Protein 3FHF (pdb70)

Solvent-accessible surface area: 11353 Å² total

Organism: Methanocaldococcus jannaschii (strain ATCC 43067 / DSM 2661 / JAL-1 / JCM 10045 / NBRC 100440) (NCBI:txid243232)

Foldseek 3Di:
DDLCPVVCLVVLLVCCVDCVVVVLVVQQVQLQCLVVPALLVLLLLLLLLLQPVPDDNVLSVVLCVVQPSVLQVPDLVVQLVSCVVSDRPPSNVSSVLSVQCNVCSSVVVQLVVDPDLVVSLVVCQVPGPSAHSLSSLSSNLSNNDFAGANDDQVVLVVCCVSPVDVDRPPDADPVNRVVVSVVCCVSCVSNVHTNSSSNQSVVCVVPVDGGD

CATH classification: 1.10.1670.10 (+1 more: 1.10.340.30)

Secondary structure (DSSP, 8-state):
--TTS---HHHHHHHHTSTHHHHHHHHHHHHHGGGGS-HHHHHHHHHHHHHHTTS-HHHHHHHHHHHTTHHHHS-HHHHHHHHHHTT-TTHHHHHHHHHHHGGG--HHHHHHHSSSHHHHHHHHHHHSTT--HHHHHHHHHHTT--S-----HHHHHHHHHTTSSSS--SS--HHHHHHHHHHHHHHHHHTT--HHHHHHHHHHHHHS----

Structure (mmCIF, N/CA/C/O backbone):
data_3FHF
#
_entry.id   3FHF
#
_cell.length_a   89.440
_cell.length_b   37.840
_cell.length_c   75.010
_cell.angle_alpha   90.000
_cell.angle_beta   116.080
_cell.angle_gamma   90.000
#
_symmetry.space_group_name_H-M   'C 1 2 1'
#
loop_
_entity.id
_entity.type
_entity.pdbx_description
1 polymer 'N-glycosylase/DNA lyase'
2 water water
#
loop_
_atom_site.group_PDB
_atom_site.id
_atom_site.type_symbol
_atom_site.label_atom_id
_atom_site.label_alt_id
_atom_site.label_comp_id
_atom_site.label_asym_id
_atom_site.label_entity_id
_atom_site.label_seq_id
_atom_site.pdbx_PDB_ins_code
_atom_site.Cartn_x
_atom_site.Cartn_y
_atom_site.Cartn_z
_atom_site.occupancy
_atom_site.B_iso_or_equiv
_atom_site.auth_seq_id
_atom_site.auth_comp_id
_atom_site.auth_asym_id
_atom_site.auth_atom_id
_atom_site.pdbx_PDB_model_num
ATOM 1 N N . GLY A 1 1 ? 29.314 7.386 24.006 1.00 28.17 -6 GLY A N 1
ATOM 2 C CA . GLY A 1 1 ? 29.225 8.853 23.730 1.00 26.62 -6 GLY A CA 1
ATOM 3 C C . GLY A 1 1 ? 29.680 9.685 24.915 1.00 24.71 -6 GLY A C 1
ATOM 4 O O . GLY A 1 1 ? 30.462 9.224 25.746 1.00 25.71 -6 GLY A O 1
ATOM 5 N N . ASN A 1 2 ? 29.192 10.917 24.988 1.00 23.38 -5 ASN A N 1
ATOM 6 C CA . ASN A 1 2 ? 29.541 11.830 26.074 1.00 21.19 -5 ASN A CA 1
ATOM 7 C C . ASN A 1 2 ? 28.498 11.717 27.178 1.00 21.07 -5 ASN A C 1
ATOM 8 O O . ASN A 1 2 ? 27.370 12.179 27.020 1.00 19.39 -5 ASN A O 1
ATOM 13 N N . HIS A 1 3 ? 28.885 11.099 28.293 1.00 22.39 -4 HIS A N 1
ATOM 14 C CA . HIS A 1 3 ? 27.990 10.898 29.429 1.00 23.98 -4 HIS A CA 1
ATOM 15 C C . HIS A 1 3 ? 27.528 12.191 30.086 1.00 23.63 -4 HIS A C 1
ATOM 16 O O . HIS A 1 3 ? 26.567 12.188 30.857 1.00 23.18 -4 HIS A O 1
ATOM 23 N N . HIS A 1 4 ? 28.214 13.288 29.791 1.00 21.50 -3 HIS A N 1
ATOM 24 C CA . HIS A 1 4 ? 27.869 14.575 30.389 1.00 21.54 -3 HIS A CA 1
ATOM 25 C C . HIS A 1 4 ? 27.187 15.502 29.395 1.00 22.51 -3 HIS A C 1
ATOM 26 O O . HIS A 1 4 ? 27.038 16.700 29.644 1.00 22.61 -3 HIS A O 1
ATOM 33 N N . HIS A 1 5 ? 26.764 14.938 28.269 1.00 22.52 -2 HIS A N 1
ATOM 34 C CA . HIS A 1 5 ? 26.100 15.723 27.238 1.00 24.91 -2 HIS A CA 1
ATOM 35 C C . HIS A 1 5 ? 24.745 16.264 27.702 1.00 25.19 -2 HIS A C 1
ATOM 36 O O . HIS A 1 5 ? 24.391 17.404 27.404 1.00 26.00 -2 HIS A O 1
ATOM 43 N N . HIS A 1 6 ? 23.998 15.450 28.437 1.00 24.00 -1 HIS A N 1
ATOM 44 C CA . HIS A 1 6 ? 22.682 15.863 28.918 1.00 26.17 -1 HIS A CA 1
ATOM 45 C C . HIS A 1 6 ? 22.777 16.949 29.984 1.00 24.68 -1 HIS A C 1
ATOM 46 O O . HIS A 1 6 ? 21.926 17.834 30.048 1.00 25.24 -1 HIS A O 1
ATOM 53 N N . HIS A 1 7 ? 23.808 16.878 30.821 1.00 22.93 0 HIS A N 1
ATOM 54 C CA . HIS A 1 7 ? 24.007 17.876 31.862 1.00 20.12 0 HIS A CA 1
ATOM 55 C C . HIS A 1 7 ? 24.417 19.172 31.196 1.00 20.85 0 HIS A C 1
ATOM 56 O O . HIS A 1 7 ? 23.949 20.253 31.550 1.00 17.71 0 HIS A O 1
ATOM 79 N N . LEU A 1 10 ? 21.400 20.794 29.646 1.00 14.84 3 LEU A N 1
ATOM 80 C CA . LEU A 1 10 ? 20.476 21.351 30.626 1.00 17.79 3 LEU A CA 1
ATOM 81 C C . LEU A 1 10 ? 20.981 22.743 30.978 1.00 17.80 3 LEU A C 1
ATOM 82 O O . LEU A 1 10 ? 20.211 23.694 31.055 1.00 16.63 3 LEU A O 1
ATOM 87 N N . ILE A 1 11 ? 22.290 22.854 31.195 1.00 17.05 4 ILE A N 1
ATOM 88 C CA . ILE A 1 11 ? 22.881 24.141 31.531 1.00 16.45 4 ILE A CA 1
ATOM 89 C C . ILE A 1 11 ? 22.609 25.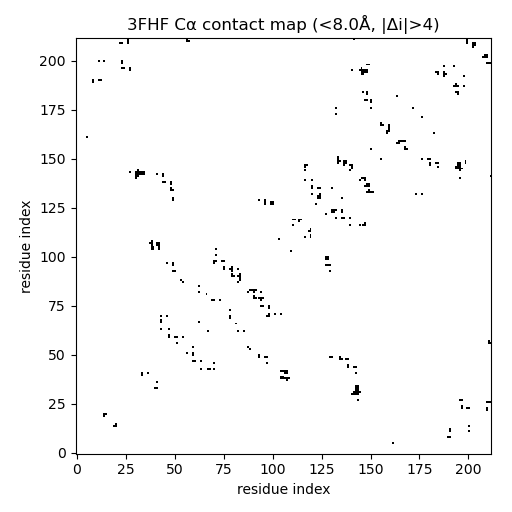117 30.395 1.00 15.64 4 ILE A C 1
ATOM 90 O O . ILE A 1 11 ? 22.228 26.260 30.629 1.00 13.82 4 ILE A O 1
ATOM 95 N N . LYS A 1 12 ? 22.794 24.646 29.166 1.00 15.23 5 LYS A N 1
ATOM 96 C CA . LYS A 1 12 ? 22.588 25.461 27.969 1.00 17.56 5 LYS A CA 1
ATOM 97 C C . LYS A 1 12 ? 21.144 25.926 27.821 1.00 16.92 5 LYS A C 1
ATOM 98 O O . LYS A 1 12 ? 20.893 27.064 27.438 1.00 15.89 5 LYS A O 1
ATOM 104 N N . LYS A 1 13 ? 20.203 25.032 28.107 1.00 16.88 6 LYS A N 1
ATOM 105 C CA . LYS A 1 13 ? 18.781 25.353 28.029 1.00 18.01 6 LYS A CA 1
ATOM 106 C C . LYS A 1 13 ? 18.404 26.426 29.053 1.00 15.94 6 LYS A C 1
ATOM 107 O O . LYS A 1 13 ? 17.685 27.376 28.743 1.00 14.62 6 LYS A O 1
ATOM 113 N N . ILE A 1 14 ? 18.880 26.267 30.281 1.00 15.88 7 ILE A N 1
ATOM 114 C CA . ILE A 1 14 ? 18.581 27.242 31.321 1.00 14.25 7 ILE A CA 1
ATOM 115 C C . ILE A 1 14 ? 19.136 28.621 30.958 1.00 15.29 7 ILE A C 1
ATOM 116 O O . ILE A 1 14 ? 18.482 29.636 31.188 1.00 12.77 7 ILE A O 1
ATOM 121 N N . GLU A 1 15 ? 20.339 28.661 30.390 1.00 15.90 8 GLU A N 1
ATOM 122 C CA . GLU A 1 15 ? 20.932 29.935 29.987 1.00 18.04 8 GLU A CA 1
ATOM 123 C C . GLU A 1 15 ? 20.072 30.535 28.880 1.00 18.14 8 GLU A C 1
ATOM 124 O O . GLU A 1 15 ? 19.963 31.755 28.747 1.00 18.40 8 GLU A O 1
ATOM 130 N N . GLU A 1 16 ? 19.463 29.667 28.081 1.00 17.12 9 GLU A N 1
ATOM 131 C CA . GLU A 1 16 ? 18.594 30.115 27.000 1.00 18.39 9 GLU A CA 1
ATOM 132 C C . GLU A 1 16 ? 17.337 30.758 27.600 1.00 18.02 9 GLU A C 1
ATOM 133 O O . GLU A 1 16 ? 16.878 31.808 27.143 1.00 18.42 9 GLU A O 1
ATOM 139 N N . LEU A 1 17 ? 16.790 30.131 28.637 1.00 14.04 10 LEU A N 1
ATOM 140 C CA . LEU A 1 17 ? 15.596 30.661 29.283 1.00 15.29 10 LEU A CA 1
ATOM 141 C C . LEU A 1 17 ? 15.895 32.001 29.955 1.00 15.93 10 LEU A C 1
ATOM 142 O O . LEU A 1 17 ? 15.064 32.919 29.938 1.00 14.33 10 LEU A O 1
ATOM 147 N N . LYS A 1 18 ? 17.083 32.112 30.545 1.00 15.57 11 LYS A N 1
ATOM 148 C CA . LYS A 1 18 ? 17.487 33.350 31.203 1.00 18.12 11 LYS A CA 1
ATOM 149 C C . LYS A 1 18 ? 17.581 34.492 30.194 1.00 19.86 11 LYS A C 1
ATOM 150 O O . LYS A 1 18 ? 17.456 35.667 30.560 1.00 20.43 11 LYS A O 1
ATOM 156 N N . ASN A 1 19 ? 17.796 34.144 28.927 1.00 20.73 12 ASN A N 1
ATOM 157 C CA . ASN A 1 19 ? 17.883 35.140 27.855 1.00 24.04 12 ASN A CA 1
ATOM 158 C C . ASN A 1 19 ? 16.561 35.276 27.106 1.00 24.13 12 ASN A C 1
ATOM 159 O O . ASN A 1 19 ? 16.535 35.679 25.944 1.00 24.44 12 ASN A O 1
ATOM 164 N N . SER A 1 20 ? 15.463 34.936 27.774 1.00 23.34 13 SER A N 1
ATOM 165 C CA . SER A 1 20 ? 14.137 35.027 27.166 1.00 21.28 13 SER A CA 1
ATOM 166 C C . SER A 1 20 ? 13.202 35.802 28.091 1.00 20.79 13 SER A C 1
ATOM 1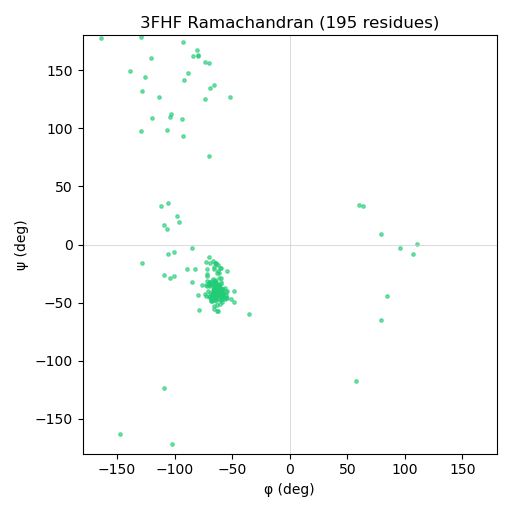67 O O . SER A 1 20 ? 13.602 36.219 29.176 1.00 19.41 13 SER A O 1
ATOM 170 N N . GLU A 1 21 ? 11.957 35.990 27.664 1.00 21.95 14 GLU A N 1
ATOM 171 C CA . GLU A 1 21 ? 10.980 36.711 28.479 1.00 22.57 14 GLU A CA 1
ATOM 172 C C . GLU A 1 21 ? 10.600 35.887 29.705 1.00 19.91 14 GLU A C 1
ATOM 173 O O . GLU A 1 21 ? 10.034 36.404 30.669 1.00 18.33 14 GLU A O 1
ATOM 179 N N . ILE A 1 22 ? 10.926 34.602 29.667 1.00 16.58 15 ILE A N 1
ATOM 180 C CA . ILE A 1 22 ? 10.627 33.720 30.785 1.00 18.29 15 ILE A CA 1
ATOM 181 C C . ILE A 1 22 ? 11.335 34.227 32.036 1.00 16.80 15 ILE A C 1
ATOM 182 O O . ILE A 1 22 ? 10.826 34.085 33.149 1.00 16.17 15 ILE A O 1
ATOM 187 N N . LYS A 1 23 ? 12.508 34.829 31.853 1.00 14.94 16 LYS A N 1
ATOM 188 C CA . LYS A 1 23 ? 13.257 35.349 32.988 1.00 15.84 16 LYS A CA 1
ATOM 189 C C . LYS A 1 23 ? 12.463 36.397 33.763 1.00 15.06 16 LYS A C 1
ATOM 190 O O . LYS A 1 23 ? 12.440 36.392 34.998 1.00 15.56 16 LYS A O 1
ATOM 196 N N . ASP A 1 24 ? 11.813 37.302 33.040 1.00 14.65 17 ASP A N 1
ATOM 197 C CA . ASP A 1 24 ? 11.033 38.352 33.685 1.00 14.69 17 ASP A CA 1
ATOM 198 C C . ASP A 1 24 ? 9.823 37.798 34.425 1.00 12.08 17 ASP A C 1
ATOM 199 O O . ASP A 1 24 ? 9.426 38.317 35.467 1.00 11.21 17 ASP A O 1
ATOM 204 N N . ILE A 1 25 ? 9.233 36.747 33.875 1.00 11.71 18 ILE A N 1
ATOM 205 C CA . ILE A 1 25 ? 8.066 36.129 34.485 1.00 13.23 18 ILE A CA 1
ATOM 206 C C . ILE A 1 25 ? 8.460 35.432 35.783 1.00 11.56 18 ILE A C 1
ATOM 207 O O . ILE A 1 25 ? 7.772 35.552 36.792 1.00 12.40 18 ILE A O 1
ATOM 212 N N . ILE A 1 26 ? 9.568 34.703 35.756 1.00 10.97 19 ILE A N 1
ATOM 213 C CA . ILE A 1 26 ? 10.036 34.012 36.945 1.00 11.21 19 ILE A CA 1
ATOM 214 C C . ILE A 1 26 ? 10.526 35.020 37.991 1.00 11.98 19 ILE A C 1
ATOM 215 O O . ILE A 1 26 ? 10.242 34.876 39.184 1.00 11.47 19 ILE A O 1
ATOM 220 N N . ASP A 1 27 ? 11.249 36.046 37.545 1.00 12.25 20 ASP A N 1
ATOM 221 C CA . ASP A 1 27 ? 11.746 37.065 38.466 1.00 12.76 20 ASP A CA 1
ATOM 222 C C . ASP A 1 27 ? 10.600 37.745 39.202 1.00 12.09 20 ASP A C 1
ATOM 223 O O . ASP A 1 27 ? 10.727 38.057 40.383 1.00 12.53 20 ASP A O 1
ATOM 228 N N . LYS A 1 28 ? 9.487 37.983 38.510 1.00 10.74 21 LYS A N 1
ATOM 229 C CA . LYS A 1 28 ? 8.326 38.619 39.127 1.00 12.69 21 LYS A CA 1
ATOM 230 C C . LYS A 1 28 ? 7.760 37.734 40.239 1.00 12.21 21 LYS A C 1
ATOM 231 O O . LYS A 1 28 ? 7.373 38.221 41.298 1.00 11.19 21 LYS A O 1
ATOM 237 N N . ARG A 1 29 ? 7.686 36.434 39.982 1.00 11.14 22 ARG A N 1
ATOM 238 C CA . ARG A 1 29 ? 7.179 35.499 40.980 1.00 13.23 22 ARG A CA 1
ATOM 239 C C . ARG A 1 29 ? 8.109 35.521 42.196 1.00 12.57 22 ARG A C 1
ATOM 240 O O . ARG A 1 29 ? 7.657 35.500 43.346 1.00 14.49 22 ARG A O 1
ATOM 248 N N . ILE A 1 30 ? 9.412 35.557 41.937 1.00 12.42 23 ILE A N 1
ATOM 249 C CA . ILE A 1 30 ? 10.402 35.594 43.012 1.00 14.42 23 ILE A CA 1
ATOM 250 C C . ILE A 1 30 ? 10.190 36.867 43.843 1.00 16.19 23 ILE A C 1
ATOM 251 O O . ILE A 1 30 ? 10.223 36.837 45.075 1.00 13.22 23 ILE A O 1
ATOM 256 N N . GLN A 1 31 ? 9.967 37.986 43.163 1.00 15.43 24 GLN A N 1
ATOM 257 C CA . GLN A 1 31 ? 9.739 39.237 43.867 1.00 16.72 24 GLN A CA 1
ATOM 258 C C . GLN A 1 31 ? 8.493 39.149 44.736 1.00 14.76 24 GLN A C 1
ATOM 259 O O . GLN A 1 31 ? 8.455 39.705 45.829 1.00 16.24 24 GLN A O 1
ATOM 265 N N . GLU A 1 32 ? 7.475 38.447 44.258 1.00 15.34 25 GLU A N 1
ATOM 266 C CA . GLU A 1 32 ? 6.257 38.291 45.043 1.00 16.92 25 GLU A CA 1
ATOM 267 C C . GLU A 1 32 ? 6.568 37.531 46.342 1.00 16.19 25 GLU A C 1
ATOM 268 O O . GLU A 1 32 ? 6.006 37.842 47.392 1.00 14.08 25 GLU A O 1
ATOM 274 N N . PHE A 1 33 ? 7.464 36.545 46.281 1.00 14.73 26 PHE A N 1
ATOM 275 C CA . PHE A 1 33 ? 7.836 35.800 47.492 1.00 14.63 26 PHE A CA 1
ATOM 276 C C . PHE A 1 33 ? 8.558 36.751 48.446 1.00 14.34 26 PHE A C 1
ATOM 277 O O . PHE A 1 33 ? 8.310 36.751 49.648 1.00 16.04 26 PHE A O 1
ATOM 285 N N . LYS A 1 34 ? 9.458 37.560 47.895 1.00 17.63 27 LYS A N 1
ATOM 286 C CA . LYS A 1 34 ? 10.225 38.518 48.683 1.00 19.01 27 LYS A CA 1
ATOM 287 C C . LYS A 1 34 ? 9.340 39.547 49.373 1.00 18.87 27 LYS A C 1
ATOM 288 O O . LYS A 1 34 ? 9.703 40.073 50.429 1.00 21.04 27 LYS A O 1
ATOM 294 N N . SER A 1 35 ? 8.194 39.848 48.776 1.00 18.14 28 SER A N 1
ATOM 295 C CA . SER A 1 35 ? 7.296 40.833 49.363 1.00 18.72 28 SER A CA 1
ATOM 296 C C . SER A 1 35 ? 6.749 40.390 50.727 1.00 18.94 28 SER A C 1
ATOM 297 O O . SER A 1 35 ? 6.240 41.208 51.492 1.00 18.16 28 SER A O 1
ATOM 300 N N . PHE A 1 36 ? 6.860 39.102 51.043 1.00 17.58 29 PHE A N 1
ATOM 301 C CA . PHE A 1 36 ? 6.376 38.621 52.333 1.00 17.85 29 PHE A CA 1
ATOM 302 C C . PHE A 1 36 ? 7.115 39.264 53.501 1.00 18.03 29 PHE A C 1
ATOM 303 O O . PHE A 1 36 ? 6.637 39.240 54.634 1.00 18.75 29 PHE A O 1
ATOM 311 N N . LYS A 1 37 ? 8.274 39.851 53.232 1.00 19.24 30 LYS A N 1
ATOM 312 C CA . LYS A 1 37 ? 9.017 40.499 54.300 1.00 21.76 30 LYS A CA 1
ATOM 313 C C . LYS A 1 37 ? 8.150 41.629 54.867 1.00 23.35 30 LYS A C 1
ATOM 314 O O . LYS A 1 37 ? 8.293 42.013 56.024 1.00 23.07 30 LYS A O 1
ATOM 320 N N . ASN A 1 38 ? 7.233 42.138 54.052 1.00 23.89 31 ASN A N 1
ATOM 321 C CA . ASN A 1 38 ? 6.350 43.219 54.478 1.00 25.89 31 ASN A CA 1
ATOM 322 C C . ASN A 1 38 ? 4.950 42.765 54.884 1.00 26.06 31 ASN A C 1
ATOM 323 O O . ASN A 1 38 ? 4.152 43.566 55.372 1.00 27.45 31 ASN A O 1
ATOM 328 N N . LYS A 1 39 ? 4.645 41.489 54.687 1.00 24.78 32 LYS A N 1
ATOM 329 C CA . LYS A 1 39 ? 3.329 40.969 55.038 1.00 23.37 32 LYS A CA 1
ATOM 330 C C . LYS A 1 39 ? 3.241 40.577 56.515 1.00 23.02 32 LYS A C 1
ATOM 331 O O . LYS A 1 39 ? 4.254 40.390 57.174 1.00 24.03 32 LYS A O 1
ATOM 337 N N . SER A 1 40 ? 2.018 40.449 57.017 1.00 23.76 33 SER A N 1
ATOM 338 C CA . SER A 1 40 ? 1.781 40.125 58.423 1.00 24.73 33 SER A CA 1
ATOM 339 C C . SER A 1 40 ? 1.914 38.651 58.791 1.00 24.12 33 SER A C 1
ATOM 340 O O . SER A 1 40 ? 1.965 37.775 57.923 1.00 21.89 33 SER A O 1
ATOM 343 N N . ASN A 1 41 ? 1.952 38.394 60.098 1.00 23.36 34 ASN A N 1
ATOM 344 C CA . ASN A 1 41 ? 2.046 37.036 60.624 1.00 22.23 34 ASN A CA 1
ATOM 345 C C . ASN A 1 41 ? 0.923 36.194 60.051 1.00 21.51 34 ASN A C 1
ATOM 346 O O . ASN A 1 41 ? 1.112 35.026 59.730 1.00 20.48 34 ASN A O 1
ATOM 351 N N . GLU A 1 42 ? -0.257 36.793 59.946 1.00 21.09 35 GLU A N 1
ATOM 352 C CA . GLU A 1 42 ? -1.423 36.091 59.428 1.00 20.90 35 GLU A CA 1
ATOM 353 C C . GLU A 1 42 ? -1.189 35.625 57.994 1.00 20.92 35 GLU A C 1
ATOM 354 O O . GLU A 1 42 ? -1.530 34.499 57.638 1.00 19.71 35 GLU A O 1
ATOM 360 N N . GLU A 1 43 ? -0.603 36.499 57.180 1.00 20.44 36 GLU A N 1
ATOM 361 C CA . GLU A 1 43 ? -0.314 36.185 55.784 1.00 22.31 36 GLU A CA 1
ATOM 362 C C . GLU A 1 43 ? 0.678 35.033 55.685 1.00 18.80 36 GLU A C 1
ATOM 363 O O . GLU A 1 43 ? 0.545 34.159 54.832 1.00 18.49 36 GLU A O 1
ATOM 369 N N . TRP A 1 44 ? 1.681 35.045 56.553 1.00 16.61 37 TRP A N 1
ATOM 370 C CA . TRP A 1 44 ? 2.680 33.986 56.566 1.00 15.02 37 TRP A CA 1
ATOM 371 C C . TRP A 1 44 ? 2.050 32.654 56.981 1.00 16.46 37 TRP A C 1
ATOM 372 O O . TRP A 1 44 ? 2.370 31.607 56.411 1.00 15.27 37 TRP A O 1
ATOM 383 N N . PHE A 1 45 ? 1.153 32.686 57.967 1.00 16.17 38 PHE A N 1
ATOM 384 C CA . PHE A 1 45 ? 0.509 31.452 58.418 1.00 15.61 38 PHE A CA 1
ATOM 385 C C . PHE A 1 45 ? -0.319 30.816 57.301 1.00 16.44 38 PHE A C 1
ATOM 386 O O . PHE A 1 45 ? -0.423 29.585 57.215 1.00 13.31 38 PHE A O 1
ATOM 394 N N . LYS A 1 46 ? -0.931 31.653 56.461 1.00 16.19 39 LYS A N 1
ATOM 395 C CA . LYS A 1 46 ? -1.723 31.147 55.345 1.00 16.82 39 LYS A CA 1
ATOM 396 C C . LYS A 1 46 ? -0.824 30.424 54.348 1.00 17.41 39 LYS A C 1
ATOM 397 O O . LYS A 1 46 ? -1.239 29.442 53.735 1.00 18.96 39 LYS A O 1
ATOM 403 N N . GLU A 1 47 ? 0.396 30.922 54.162 1.00 16.22 40 GLU A N 1
ATOM 404 C CA . GLU A 1 47 ? 1.325 30.279 53.234 1.00 18.39 40 GLU A CA 1
ATOM 405 C C . GLU A 1 47 ? 1.814 28.963 53.813 1.00 17.21 40 GLU A C 1
ATOM 406 O O . GLU A 1 47 ? 2.096 28.017 53.076 1.00 17.50 40 GLU A O 1
ATOM 412 N N . LEU A 1 48 ? 1.917 28.905 55.135 1.00 16.34 41 LEU A N 1
ATOM 413 C CA . LEU A 1 48 ? 2.356 27.682 55.791 1.00 16.93 41 LEU A CA 1
ATOM 414 C C . LEU A 1 48 ? 1.292 26.613 55.549 1.00 18.3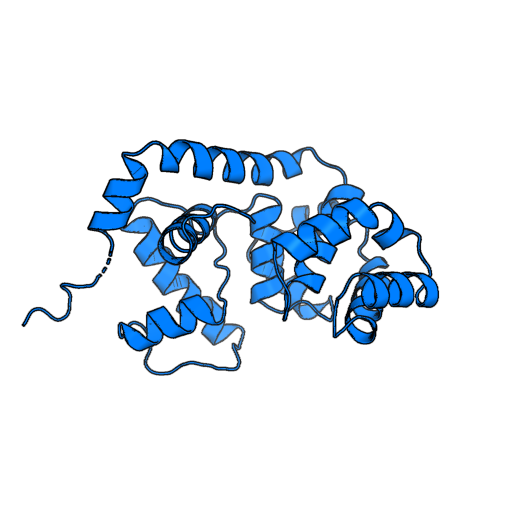8 41 LEU A C 1
ATOM 415 O O . LEU A 1 48 ? 1.605 25.445 55.325 1.00 18.31 41 LEU A O 1
ATOM 420 N N . CYS A 1 49 ? 0.029 27.031 55.588 1.00 18.60 42 CYS A N 1
ATOM 421 C CA . CYS A 1 49 ? -1.080 26.119 55.371 1.00 18.68 42 CYS A CA 1
ATOM 422 C C . CYS A 1 49 ? -1.129 25.671 53.921 1.00 18.89 42 CYS A C 1
ATOM 423 O O . CYS A 1 49 ? -1.494 24.534 53.634 1.00 18.07 42 CYS A O 1
ATOM 426 N N . PHE A 1 50 ? -0.765 26.571 53.011 1.00 17.96 43 PHE A N 1
ATOM 427 C CA . PHE A 1 50 ? -0.729 26.241 51.592 1.00 20.17 43 PHE A CA 1
ATOM 428 C C . PHE A 1 50 ? 0.242 25.074 51.415 1.00 19.93 43 PHE A C 1
ATOM 429 O O . PHE A 1 50 ? -0.037 24.117 50.693 1.00 19.69 43 PHE A O 1
ATOM 437 N N . CYS A 1 51 ? 1.385 25.167 52.087 1.00 19.38 44 CYS A N 1
ATOM 438 C CA . CYS A 1 51 ? 2.405 24.131 51.989 1.00 20.51 44 CYS A CA 1
ATOM 439 C C . CYS A 1 51 ? 1.981 22.838 52.679 1.00 21.58 44 CYS A C 1
ATOM 440 O O . CYS A 1 51 ? 2.331 21.751 52.231 1.00 23.13 44 CYS A O 1
ATOM 443 N N . ILE A 1 52 ? 1.225 22.950 53.764 1.00 21.96 45 ILE A N 1
ATOM 444 C CA . ILE A 1 52 ? 0.745 21.753 54.447 1.00 22.51 45 ILE A CA 1
ATOM 445 C C . ILE A 1 52 ? -0.215 21.004 53.518 1.00 21.32 45 ILE A C 1
ATOM 446 O O . ILE A 1 52 ? -0.287 19.777 53.536 1.00 21.02 45 ILE A O 1
ATOM 451 N N . LEU A 1 53 ? -0.943 21.755 52.696 1.00 21.27 46 LEU A N 1
ATOM 452 C CA . LEU A 1 53 ? -1.914 21.171 51.773 1.00 21.61 46 LEU A CA 1
ATOM 453 C C . LEU A 1 53 ? -1.344 20.638 50.454 1.00 24.15 46 LEU A C 1
ATOM 454 O O . LEU A 1 53 ? -1.978 19.806 49.800 1.00 23.47 46 LEU A O 1
ATOM 459 N N . THR A 1 54 ? -0.161 21.115 50.071 1.00 22.89 47 THR A N 1
ATOM 460 C CA . THR A 1 54 ? 0.485 20.720 48.815 1.00 27.37 47 THR A CA 1
ATOM 461 C C . THR A 1 54 ? 0.621 19.219 48.543 1.00 28.49 47 THR A C 1
ATOM 462 O O . THR A 1 54 ? 0.320 18.760 47.439 1.00 28.20 47 THR A O 1
ATOM 466 N N . ALA A 1 55 ? 1.086 18.464 49.535 0.75 29.34 48 ALA A N 1
ATOM 467 C CA . ALA A 1 55 ? 1.271 17.023 49.375 0.75 31.80 48 ALA A CA 1
ATOM 468 C C . ALA A 1 55 ? 0.022 16.321 48.850 0.75 32.14 48 ALA A C 1
ATOM 469 O O . ALA A 1 55 ? -1.066 16.470 49.408 0.75 31.70 48 ALA A O 1
ATOM 471 N N . ASN A 1 56 ? 0.190 15.559 47.772 0.75 33.25 49 ASN A N 1
ATOM 472 C CA . ASN A 1 56 ? -0.909 14.817 47.158 0.75 34.03 49 ASN A CA 1
ATOM 473 C C . ASN A 1 56 ? -1.969 15.765 46.621 0.75 34.09 49 ASN A C 1
ATOM 474 O O . ASN A 1 56 ? -3.156 15.441 46.625 0.75 35.16 49 ASN A O 1
ATOM 479 N N . PHE A 1 57 ? -1.544 16.932 46.151 0.75 33.04 50 PHE A N 1
ATOM 480 C CA . PHE A 1 57 ? -2.489 17.912 45.638 0.75 31.73 50 PHE A CA 1
ATOM 481 C C . PHE A 1 57 ? -1.864 18.715 44.501 0.75 32.59 50 PHE A C 1
ATOM 482 O O . PHE A 1 57 ? -0.859 18.309 43.917 0.75 32.64 50 PHE A O 1
ATOM 490 N N . THR A 1 58 ? -2.468 19.854 44.187 0.75 32.21 51 THR A N 1
ATOM 491 C CA . THR A 1 58 ? -1.974 20.714 43.122 0.75 33.17 51 THR A CA 1
ATOM 492 C C . THR A 1 58 ? -1.754 22.132 43.640 0.75 31.94 51 THR A C 1
ATOM 493 O O . THR A 1 58 ? -2.508 22.613 44.484 0.75 31.63 51 THR A O 1
ATOM 497 N N . ALA A 1 59 ? -0.712 22.790 43.142 0.75 30.44 52 ALA A N 1
ATOM 498 C CA . ALA A 1 59 ? -0.410 24.155 43.554 0.75 30.80 52 ALA A CA 1
ATOM 499 C C . ALA A 1 59 ? -1.615 25.015 43.218 0.75 30.81 52 ALA A C 1
ATOM 500 O O . ALA A 1 59 ? -2.034 25.866 43.998 0.75 29.15 52 ALA A O 1
ATOM 502 N N . GLU A 1 60 ? -2.172 24.770 42.041 0.75 32.63 53 GLU A N 1
ATOM 503 C CA . GLU A 1 60 ? -3.327 25.512 41.575 0.75 35.45 53 GLU A CA 1
ATOM 504 C C . GLU A 1 60 ? -4.498 25.240 42.512 1.00 35.29 53 GLU A C 1
ATOM 505 O O . GLU A 1 60 ? -5.285 26.138 42.811 1.00 35.34 53 GLU A O 1
ATOM 511 N N . GLY A 1 61 ? -4.590 24.003 42.993 1.00 33.59 54 GLY A N 1
ATOM 512 C CA . GLY A 1 61 ? -5.651 23.646 43.915 1.00 34.85 54 GLY A CA 1
ATOM 513 C C . GLY A 1 61 ? -5.407 24.308 45.260 1.00 34.57 54 GLY A C 1
ATOM 514 O O . GLY A 1 61 ? -6.336 24.784 45.912 1.00 36.38 54 GLY A O 1
ATOM 515 N N . GLY A 1 62 ? -4.146 24.336 45.677 1.00 32.87 55 GLY A N 1
ATOM 516 C CA . GLY A 1 62 ? -3.804 24.963 46.936 1.00 31.40 55 GLY A CA 1
ATOM 517 C C . GLY A 1 62 ? -4.124 26.441 46.883 1.00 31.54 55 GLY A C 1
ATOM 518 O O . GLY A 1 62 ? -4.680 26.996 47.830 1.00 31.64 55 GLY A O 1
ATOM 519 N N . ILE A 1 63 ? -3.778 27.084 45.770 1.00 30.69 56 ILE A N 1
ATOM 520 C CA . ILE A 1 63 ? -4.044 28.506 45.614 1.00 30.99 56 ILE A CA 1
ATOM 521 C C . ILE A 1 63 ? -5.531 28.812 45.731 1.00 32.42 56 ILE A C 1
ATOM 522 O O . ILE A 1 63 ? -5.908 29.831 46.312 1.00 33.85 56 ILE A O 1
ATOM 527 N N . ARG A 1 64 ? -6.380 27.945 45.184 1.00 33.68 57 ARG A N 1
ATOM 528 C CA . ARG A 1 64 ? -7.816 28.195 45.267 1.00 36.40 57 ARG A CA 1
ATOM 529 C C . ARG A 1 64 ? -8.361 27.879 46.659 1.00 35.52 57 ARG A C 1
ATOM 530 O O . ARG A 1 64 ? -9.274 28.549 47.132 1.00 36.35 57 ARG A O 1
ATOM 538 N N . ILE A 1 65 ? -7.813 26.861 47.315 1.00 35.44 58 ILE A N 1
ATOM 539 C CA . ILE A 1 65 ? -8.271 26.534 48.660 1.00 34.48 58 ILE A CA 1
ATOM 540 C C . ILE A 1 65 ? -7.905 27.717 49.544 1.00 35.31 58 ILE A C 1
ATOM 541 O O . ILE A 1 65 ? -8.644 28.068 50.462 1.00 35.09 58 ILE A O 1
ATOM 546 N N . GLN A 1 66 ? -6.766 28.337 49.246 1.00 35.16 59 GLN A N 1
ATOM 547 C CA . GLN A 1 66 ? -6.307 29.500 49.998 1.00 35.80 59 GLN A CA 1
ATOM 548 C C . GLN A 1 66 ? -7.305 30.638 49.860 1.00 35.83 59 GLN A C 1
ATOM 549 O O . GLN A 1 66 ? -7.815 31.151 50.852 1.00 37.44 59 GLN A O 1
ATOM 555 N N . LYS A 1 67 ? -7.569 31.034 48.620 0.50 35.21 60 LYS A N 1
ATOM 556 C CA . LYS A 1 67 ? -8.498 32.121 48.342 0.50 34.74 60 LYS A CA 1
ATOM 557 C C . LYS A 1 67 ? -9.883 31.841 48.914 0.50 34.17 60 LYS A C 1
ATOM 558 O O . LYS A 1 67 ? -10.543 32.744 49.423 0.50 34.02 60 LYS A O 1
ATOM 564 N N . GLU A 1 68 ? -10.314 30.587 48.837 0.50 34.68 61 GLU A N 1
ATOM 565 C CA . GLU A 1 68 ? -11.622 30.189 49.347 0.50 35.24 61 GLU A CA 1
ATOM 566 C C . GLU A 1 68 ? -11.714 30.330 50.863 0.50 35.52 61 GLU A C 1
ATOM 567 O O . GLU A 1 68 ? -12.598 31.013 51.378 0.50 34.69 61 GLU A O 1
ATOM 573 N N . ILE A 1 69 ? -10.793 29.684 51.570 1.00 36.40 62 ILE A N 1
ATOM 574 C CA . ILE A 1 69 ? -10.772 29.708 53.031 1.00 36.54 62 ILE A CA 1
ATOM 575 C C . ILE A 1 69 ? -10.183 30.980 53.638 1.00 36.85 62 ILE A C 1
ATOM 576 O O . ILE A 1 69 ? -10.835 31.650 54.439 1.00 36.49 62 ILE A O 1
ATOM 581 N N . GLY A 1 70 ? -8.950 31.307 53.265 1.00 36.66 63 GLY A N 1
ATOM 582 C CA . GLY A 1 70 ? -8.313 32.507 53.785 1.00 36.41 63 GLY A CA 1
ATOM 583 C C . GLY A 1 70 ? -8.198 32.578 55.300 1.00 34.99 63 GLY A C 1
ATOM 584 O O . GLY A 1 70 ? -7.530 31.750 55.925 1.00 33.90 63 GLY A O 1
ATOM 585 N N . ASP A 1 71 ? -8.844 33.579 55.891 1.00 34.94 64 ASP A N 1
ATOM 586 C CA . ASP A 1 71 ? -8.815 33.771 57.340 1.00 33.81 64 ASP A CA 1
ATOM 587 C C . ASP A 1 71 ? -9.248 32.523 58.104 1.00 32.06 64 ASP A C 1
ATOM 588 O O . ASP A 1 71 ? -8.896 32.346 59.269 1.00 32.08 64 ASP A O 1
ATOM 593 N N . GLY A 1 72 ? -10.002 31.657 57.437 1.00 30.76 65 GLY A N 1
ATOM 594 C CA . GLY A 1 72 ? -10.476 30.440 58.069 1.00 28.67 65 GLY A CA 1
ATOM 595 C C . GLY A 1 72 ? -9.392 29.505 58.577 1.00 28.11 65 GLY A C 1
ATOM 596 O O . GLY A 1 72 ? -9.659 28.643 59.422 1.00 28.54 65 GLY A O 1
ATOM 597 N N . PHE A 1 73 ? -8.174 29.646 58.065 1.00 25.92 66 PHE A N 1
ATOM 598 C CA . PHE A 1 73 ? -7.080 28.790 58.516 1.00 25.28 66 PHE A CA 1
ATOM 599 C C . PHE A 1 73 ? -6.769 29.094 59.981 1.00 26.15 66 PHE A C 1
ATOM 600 O O . PHE A 1 73 ? -6.171 28.281 60.686 1.00 24.73 66 PHE A O 1
ATOM 608 N N . LEU A 1 74 ? -7.197 30.266 60.437 1.00 28.09 67 LEU A N 1
ATOM 609 C CA . LEU A 1 74 ? -6.962 30.689 61.814 1.00 31.73 67 LEU A CA 1
ATOM 610 C C . LEU A 1 74 ? -8.207 30.713 62.696 1.00 33.69 67 LEU A C 1
ATOM 611 O O . LEU A 1 74 ? -8.106 30.573 63.911 1.00 34.57 67 LEU A O 1
ATOM 616 N N . THR A 1 75 ? -9.376 30.883 62.087 1.00 36.33 68 THR A N 1
ATOM 617 C CA . THR A 1 75 ? -10.619 30.988 62.846 1.00 37.55 68 THR A CA 1
ATOM 618 C C . THR A 1 75 ? -11.551 29.780 62.876 1.00 37.63 68 THR A C 1
ATOM 619 O O . THR A 1 75 ? -12.289 29.592 63.843 1.00 38.43 68 THR A O 1
ATOM 623 N N . LEU A 1 76 ? -11.524 28.965 61.828 1.00 36.74 69 LEU A N 1
ATOM 624 C CA . LEU A 1 76 ? -12.395 27.796 61.751 1.00 35.29 69 LEU A CA 1
ATOM 625 C C . LEU A 1 76 ? -12.077 26.674 62.735 1.00 36.09 69 LEU A C 1
ATOM 626 O O . LEU A 1 76 ? -10.919 26.302 62.921 1.00 34.76 69 LEU A O 1
ATOM 631 N N . PRO A 1 77 ? -13.112 26.122 63.388 1.00 35.45 70 PRO A N 1
ATOM 632 C CA . PRO A 1 77 ? -12.871 25.032 64.333 1.00 35.77 70 PRO A CA 1
ATOM 633 C C . PRO A 1 77 ? -12.553 23.763 63.540 1.00 35.26 70 PRO A C 1
ATOM 634 O O . PRO A 1 77 ? -12.910 23.653 62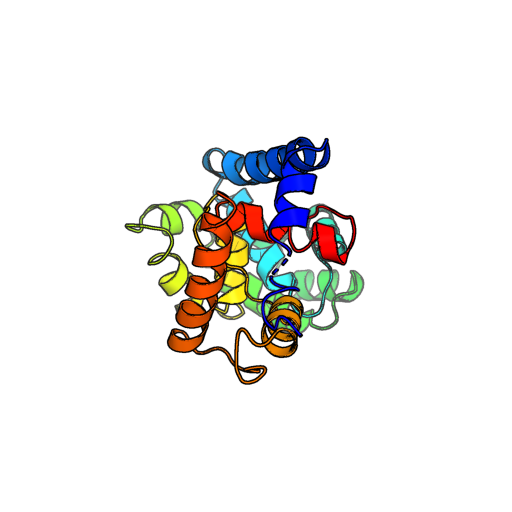.366 1.00 34.91 70 PRO A O 1
ATOM 638 N N . ARG A 1 78 ? -11.869 22.823 64.181 1.00 35.18 71 ARG A N 1
ATOM 639 C CA . ARG A 1 78 ? -11.487 21.559 63.555 1.00 36.50 71 ARG A CA 1
ATOM 640 C C . ARG A 1 78 ? -12.536 21.037 62.576 1.00 36.92 71 ARG A C 1
ATOM 641 O O . ARG A 1 78 ? -12.263 20.850 61.387 1.00 35.85 71 ARG A O 1
ATOM 649 N N . GLU A 1 79 ? -13.738 20.801 63.094 1.00 37.26 72 GLU A N 1
ATOM 650 C CA . GLU A 1 79 ? -14.847 20.271 62.310 0.50 37.57 72 GLU A CA 1
ATOM 651 C C . GLU A 1 79 ? -15.209 21.071 61.063 1.00 37.64 72 GLU A C 1
ATOM 652 O O . GLU A 1 79 ? -15.434 20.494 60.001 1.00 37.29 72 GLU A O 1
ATOM 658 N N . GLU A 1 80 ? -15.275 22.392 61.187 1.00 38.16 73 GLU A N 1
ATOM 659 C CA . GLU A 1 80 ? -15.628 23.223 60.041 1.00 39.19 73 GLU A CA 1
ATOM 660 C C . GLU A 1 80 ? -14.547 23.262 58.969 1.00 38.15 73 GLU A C 1
ATOM 661 O O . GLU A 1 80 ? -14.850 23.370 57.779 1.00 38.84 73 GLU A O 1
ATOM 667 N N . LEU A 1 81 ? -13.289 23.175 59.387 1.00 35.73 74 LEU A N 1
ATOM 668 C CA . LEU A 1 81 ? -12.177 23.198 58.443 1.00 33.92 74 LEU A CA 1
ATOM 669 C C . LEU A 1 81 ? -12.102 21.872 57.698 1.00 34.15 74 LEU A C 1
ATOM 670 O O . LEU A 1 81 ? -11.883 21.833 56.485 1.00 33.34 74 LEU A O 1
ATOM 675 N N . GLU A 1 82 ? -12.288 20.786 58.438 1.00 34.46 75 GLU A N 1
ATOM 676 C CA . GLU A 1 82 ? -12.244 19.451 57.869 1.00 35.64 75 GLU A CA 1
ATOM 677 C C . GLU A 1 82 ? -13.320 19.327 56.795 1.00 35.60 75 GLU A C 1
ATOM 678 O O . GLU A 1 82 ? -13.135 18.647 55.784 1.00 34.79 75 GLU A O 1
ATOM 684 N N . GLU A 1 83 ? -14.440 20.006 57.024 1.00 35.57 76 GLU A N 1
ATOM 685 C CA . GLU A 1 83 ? -15.571 19.984 56.105 1.00 36.00 76 GLU A CA 1
ATOM 686 C C . GLU A 1 83 ? -15.279 20.733 54.809 1.00 35.16 76 GLU A C 1
ATOM 687 O O . GLU A 1 83 ? -15.589 20.249 53.723 1.00 34.10 76 GLU A O 1
ATOM 693 N N . LYS A 1 84 ? -14.685 21.915 54.917 1.00 35.34 77 LYS A N 1
ATOM 694 C CA . LYS A 1 84 ? -14.376 22.689 53.724 1.00 35.28 77 LYS A CA 1
ATOM 695 C C . LYS A 1 84 ? -13.321 21.998 52.874 1.00 34.48 77 LYS A C 1
ATOM 696 O O . LYS A 1 84 ? -13.411 21.996 51.649 1.00 34.96 77 LYS A O 1
ATOM 702 N N . LEU A 1 85 ? -12.332 21.394 53.524 1.00 33.33 78 LEU A N 1
ATOM 703 C CA . LEU A 1 85 ? -11.270 20.711 52.800 1.00 32.85 78 LEU A CA 1
ATOM 704 C C . LEU A 1 85 ? -11.815 19.503 52.041 1.00 32.91 78 LEU A C 1
ATOM 705 O O . LEU A 1 85 ? -11.415 19.240 50.906 1.00 32.00 78 LEU A O 1
ATOM 710 N N . LYS A 1 86 ? -12.732 18.774 52.665 1.00 34.06 79 LYS A N 1
ATOM 711 C CA . LYS A 1 86 ? -13.321 17.606 52.023 1.00 34.88 79 LYS A CA 1
ATOM 712 C C . LYS A 1 86 ? -14.116 18.038 50.798 1.00 35.90 79 LYS A C 1
ATOM 713 O O . LYS A 1 86 ? -13.995 17.445 49.728 1.00 36.19 79 LYS A O 1
ATOM 719 N N . ASN A 1 87 ? -14.924 19.080 50.962 1.00 37.33 80 ASN A N 1
ATOM 720 C CA . ASN A 1 87 ? -15.754 19.592 49.878 1.00 39.31 80 ASN A CA 1
ATOM 721 C C . ASN A 1 87 ? -14.963 20.323 48.798 1.00 39.80 80 ASN A C 1
ATOM 722 O O . ASN A 1 87 ? -15.431 20.462 47.665 1.00 40.42 80 ASN A O 1
ATOM 727 N N . LEU A 1 88 ? -13.766 20.787 49.140 1.00 38.65 81 LEU A N 1
ATOM 728 C CA . LEU A 1 88 ? -12.947 21.497 48.173 1.00 37.67 81 LEU A CA 1
ATOM 729 C C . LEU A 1 88 ? -12.119 20.555 47.305 1.00 37.63 81 LEU A C 1
ATOM 730 O O . LEU A 1 88 ? -11.411 20.999 46.400 1.00 37.95 81 LEU A O 1
ATOM 735 N N . GLY A 1 89 ? -12.208 19.257 47.580 1.00 36.96 82 GLY A N 1
ATOM 736 C CA . GLY A 1 89 ? -11.482 18.288 46.777 1.00 38.11 82 GLY A CA 1
ATOM 737 C C . GLY A 1 89 ? -10.259 17.605 47.368 1.00 38.57 82 GLY A C 1
ATOM 738 O O . GLY A 1 89 ? -9.731 16.672 46.762 1.00 38.97 82 GLY A O 1
ATOM 739 N N . HIS A 1 90 ? -9.798 18.041 48.536 1.00 38.73 83 HIS A N 1
ATOM 740 C CA . HIS A 1 90 ? -8.621 17.421 49.132 1.00 37.96 83 HIS A CA 1
ATOM 741 C C . HIS A 1 90 ? -8.944 16.043 49.700 1.00 38.31 83 HIS A C 1
ATOM 742 O O . HIS A 1 90 ? -9.849 15.893 50.521 1.00 38.85 83 HIS A O 1
ATOM 749 N N . ARG A 1 91 ? -8.188 15.041 49.264 1.00 38.22 84 ARG A N 1
ATOM 750 C CA . ARG A 1 91 ? -8.400 13.671 49.714 1.00 38.95 84 ARG A CA 1
ATOM 751 C C . ARG A 1 91 ? -7.976 13.420 51.157 1.00 38.05 84 ARG A C 1
ATOM 752 O O . ARG A 1 91 ? -8.490 12.512 51.803 1.00 38.03 84 ARG A O 1
ATOM 760 N N . PHE A 1 92 ? -7.039 14.215 51.665 1.00 37.55 85 PHE A N 1
ATOM 761 C CA . PHE A 1 92 ? -6.582 14.041 53.042 1.00 36.27 85 PHE A CA 1
ATOM 762 C C . PHE A 1 92 ? -7.113 15.132 53.963 1.00 36.27 85 PHE A C 1
ATOM 763 O O . PHE A 1 92 ? -6.430 15.553 54.899 1.00 34.62 85 PHE A O 1
ATOM 771 N N . TYR A 1 93 ? -8.343 15.567 53.707 1.00 35.10 86 TYR A N 1
ATOM 772 C CA . TYR A 1 93 ? -8.967 16.621 54.497 1.00 36.59 86 TYR A CA 1
ATOM 773 C C . TYR A 1 93 ? -8.863 16.431 56.007 1.00 36.57 86 TYR A C 1
ATOM 774 O O . TYR A 1 93 ? -8.632 17.391 56.741 1.00 37.68 86 TYR A O 1
ATOM 783 N N . ARG A 1 94 ? -9.025 15.199 56.471 1.00 36.52 87 ARG A N 1
ATOM 784 C CA . ARG A 1 94 ? -8.959 14.916 57.899 1.00 37.44 87 ARG A CA 1
ATOM 785 C C . ARG A 1 94 ? -7.587 15.214 58.515 1.00 36.88 87 ARG A C 1
ATOM 786 O O . ARG A 1 94 ? -7.484 16.001 59.458 1.00 36.57 87 ARG A O 1
ATOM 794 N N . LYS A 1 95 ? -6.537 14.589 57.989 1.00 35.74 88 LYS A N 1
ATOM 795 C CA . LYS A 1 95 ? -5.184 14.809 58.503 1.00 34.86 88 LYS A CA 1
ATOM 796 C C . LYS A 1 95 ? -4.715 16.258 58.371 1.00 33.66 88 LYS A C 1
ATOM 797 O O . LYS A 1 95 ? -4.167 16.829 59.317 1.00 32.80 88 LYS A O 1
ATOM 803 N N . ARG A 1 96 ? -4.922 16.848 57.195 1.00 30.52 89 ARG A N 1
ATOM 804 C CA . ARG A 1 96 ? -4.493 18.221 56.958 1.00 30.19 89 ARG A CA 1
ATOM 805 C C . ARG A 1 96 ? -5.198 19.216 57.874 1.00 29.83 89 ARG A C 1
ATOM 806 O O . ARG A 1 96 ? -4.585 20.173 58.349 1.00 29.36 89 ARG A O 1
ATOM 814 N N . ALA A 1 97 ? -6.483 18.989 58.128 1.00 29.45 90 ALA A N 1
ATOM 815 C CA . ALA A 1 97 ? -7.247 19.870 59.006 1.00 30.53 90 ALA A CA 1
ATOM 816 C C . ALA A 1 97 ? -6.658 19.829 60.418 1.00 30.01 90 ALA A C 1
ATOM 817 O O . ALA A 1 97 ? -6.601 20.847 61.114 1.00 29.57 90 ALA A O 1
ATOM 819 N N . GLU A 1 98 ? -6.231 18.644 60.839 1.00 29.24 91 GLU A N 1
ATOM 820 C CA . GLU A 1 98 ? -5.640 18.483 62.160 1.00 30.59 91 GLU A CA 1
ATOM 821 C C . GLU A 1 98 ? -4.278 19.183 62.239 1.00 29.08 91 GLU A C 1
ATOM 822 O O . GLU A 1 98 ? -4.005 19.915 63.190 1.00 28.27 91 GLU A O 1
ATOM 828 N N . TYR A 1 99 ? -3.427 18.957 61.242 1.00 27.70 92 TYR A N 1
ATOM 829 C CA . TYR A 1 99 ? -2.110 19.589 61.223 1.00 26.78 92 TYR A CA 1
ATOM 830 C C . TYR A 1 99 ? -2.235 21.108 61.313 1.00 25.92 92 TYR A C 1
ATOM 831 O O . TYR A 1 99 ? -1.527 21.763 62.085 1.00 23.58 92 TYR A O 1
ATOM 840 N N . ILE A 1 100 ? -3.137 21.661 60.509 1.00 24.01 93 ILE A N 1
ATOM 841 C CA . ILE A 1 100 ? -3.355 23.100 60.480 1.00 24.78 93 ILE A CA 1
ATOM 842 C C . ILE A 1 100 ? -3.768 23.654 61.836 1.00 24.37 93 ILE A C 1
ATOM 843 O O . ILE A 1 100 ? -3.202 24.644 62.308 1.00 25.61 93 ILE A O 1
ATOM 848 N N . VAL A 1 101 ? -4.753 23.020 62.462 1.00 24.27 94 VAL A N 1
ATOM 849 C CA . VAL A 1 101 ? -5.228 23.463 63.768 1.00 22.81 94 VAL A CA 1
ATOM 850 C C . VAL A 1 101 ? -4.093 23.425 64.787 1.00 22.57 94 VAL A C 1
ATOM 851 O O . VAL A 1 101 ? -3.917 24.363 65.569 1.00 22.02 94 VAL A O 1
ATOM 855 N N . LEU A 1 102 ? -3.328 22.338 64.778 1.00 22.71 95 LEU A N 1
ATOM 856 C CA . LEU A 1 102 ? -2.208 22.188 65.705 1.00 23.54 95 LEU A CA 1
ATOM 857 C C . LEU A 1 102 ? -1.144 23.256 65.474 1.00 23.30 95 LEU A C 1
ATOM 858 O O . LEU A 1 102 ? -0.530 23.747 66.425 1.00 24.38 95 LEU A O 1
ATOM 863 N N . ALA A 1 103 ? -0.933 23.619 64.211 1.00 20.64 96 ALA A N 1
ATOM 864 C CA . ALA A 1 103 ? 0.066 24.624 63.865 1.00 19.83 96 ALA A CA 1
ATOM 865 C C . ALA A 1 103 ? -0.308 25.993 64.398 1.00 19.73 96 ALA A C 1
ATOM 866 O O . ALA A 1 103 ? 0.524 26.896 64.439 1.00 20.25 96 ALA A O 1
ATOM 868 N N . ARG A 1 104 ? -1.559 26.149 64.812 1.00 20.38 97 ARG A N 1
ATOM 869 C CA . ARG A 1 104 ? -2.024 27.434 65.316 1.00 21.83 97 ARG A CA 1
ATOM 870 C C . ARG A 1 104 ? -1.289 27.942 66.552 1.00 22.23 97 ARG A C 1
ATOM 871 O O . ARG A 1 104 ? -1.319 29.138 66.838 1.00 23.60 97 ARG A O 1
ATOM 879 N N . ARG A 1 105 ? -0.622 27.053 67.282 1.00 22.31 98 ARG A N 1
ATOM 880 C CA . ARG A 1 105 ? 0.108 27.496 68.465 1.00 23.00 98 ARG A CA 1
ATOM 881 C C . ARG A 1 105 ? 1.334 28.311 68.057 1.00 22.76 98 ARG A C 1
ATOM 882 O O . ARG A 1 105 ? 1.973 28.949 68.897 1.00 21.42 98 ARG A O 1
ATOM 890 N N . PHE A 1 106 ? 1.636 28.287 66.756 1.00 22.94 99 PHE A N 1
ATOM 891 C CA . PHE A 1 106 ? 2.759 29.022 66.176 1.00 21.97 99 PHE A CA 1
ATOM 892 C C . PHE A 1 106 ? 2.227 30.039 65.152 1.00 22.24 99 PHE A C 1
ATOM 893 O O . PHE A 1 106 ? 2.950 30.432 64.233 1.00 22.26 99 PHE A O 1
ATOM 901 N N A LYS A 1 107 ? 0.974 30.467 65.312 0.50 20.87 100 LYS A N 1
ATOM 902 N N B LYS A 1 107 ? 0.979 30.466 65.332 0.50 21.33 100 LYS A N 1
ATOM 903 C CA A LYS A 1 107 ? 0.372 31.400 64.360 0.50 21.33 100 LYS A CA 1
ATOM 904 C CA B LYS A 1 107 ? 0.340 31.418 64.425 0.50 22.17 100 LYS A CA 1
ATOM 905 C C A LYS A 1 107 ? 1.197 32.650 64.058 0.50 21.43 100 LYS A C 1
ATOM 906 C C B LYS A 1 107 ? 1.194 32.635 64.068 0.50 21.94 100 LYS A C 1
ATOM 907 O O A LYS A 1 107 ? 1.071 33.228 62.978 0.50 21.93 100 LYS A O 1
ATOM 908 O O B LYS A 1 107 ? 1.089 33.168 62.964 0.50 22.47 100 LYS A O 1
ATOM 919 N N . ASN A 1 108 ? 2.030 33.079 64.999 1.00 19.99 101 ASN A N 1
ATOM 920 C CA . ASN A 1 108 ? 2.876 34.242 64.760 1.00 19.84 101 ASN A CA 1
ATOM 921 C C . ASN A 1 108 ? 4.165 33.689 64.151 1.00 18.40 101 ASN A C 1
ATOM 922 O O . ASN A 1 108 ? 5.268 33.981 64.601 1.00 14.84 101 ASN A O 1
ATOM 927 N N . ILE A 1 109 ? 3.987 32.885 63.106 1.00 17.92 102 ILE A N 1
ATOM 928 C CA . ILE A 1 109 ? 5.082 32.212 62.423 1.00 16.76 102 ILE A CA 1
ATOM 929 C C . ILE A 1 109 ? 6.142 33.133 61.812 1.00 17.15 102 ILE A C 1
ATOM 930 O O . ILE A 1 109 ? 7.304 32.750 61.700 1.00 17.26 102 ILE A O 1
ATOM 935 N N . LYS A 1 110 ? 5.767 34.349 61.424 1.00 16.03 103 LYS A N 1
ATOM 936 C CA . LYS A 1 110 ? 6.758 35.260 60.857 1.00 16.43 103 LYS A CA 1
ATOM 937 C C . LYS A 1 110 ? 7.764 35.688 61.929 1.00 17.49 103 LYS A C 1
ATOM 938 O O . LYS A 1 110 ? 8.972 35.633 61.715 1.00 17.58 103 LYS A O 1
ATOM 944 N N . ASP A 1 111 ? 7.270 36.111 63.090 1.00 19.43 104 ASP A N 1
ATOM 945 C CA . ASP A 1 111 ? 8.162 36.531 64.167 1.00 19.80 104 ASP A CA 1
ATOM 946 C C . ASP A 1 111 ? 9.074 35.389 64.613 1.00 16.68 104 ASP A C 1
ATOM 947 O O . ASP A 1 111 ? 10.239 35.607 64.919 1.00 16.50 104 ASP A O 1
ATOM 952 N N . ILE A 1 112 ? 8.535 34.175 64.654 1.00 15.14 105 ILE A N 1
ATOM 953 C CA . ILE A 1 112 ? 9.320 33.013 65.051 1.00 14.31 105 ILE A CA 1
ATOM 954 C C . ILE A 1 112 ? 10.414 32.736 64.022 1.00 15.01 105 ILE A C 1
ATOM 955 O O . ILE A 1 112 ? 11.589 32.610 64.367 1.00 14.94 105 ILE A O 1
ATOM 960 N N . VAL A 1 113 ? 10.019 32.628 62.757 1.00 14.36 106 VAL A N 1
ATOM 961 C CA . VAL A 1 113 ? 10.976 32.349 61.686 1.00 13.50 106 VAL A CA 1
ATOM 962 C C . VAL A 1 113 ? 12.089 33.397 61.574 1.00 13.02 106 VAL A C 1
ATOM 963 O O . VAL A 1 113 ? 13.257 33.051 61.400 1.00 10.51 106 VAL A O 1
ATOM 967 N N . GLU A 1 114 ? 11.736 34.674 61.678 1.00 15.00 107 GLU A N 1
ATOM 968 C CA . GLU A 1 114 ? 12.744 35.724 61.564 1.00 17.93 107 GLU A CA 1
ATOM 969 C C . GLU A 1 114 ? 13.660 35.834 62.781 1.00 19.68 107 GLU A C 1
ATOM 970 O O . GLU A 1 114 ? 14.715 36.465 62.711 1.00 18.98 107 GLU A O 1
ATOM 976 N N . SER A 1 115 ? 13.274 35.209 63.889 1.00 19.21 108 SER A N 1
ATOM 977 C CA . SER A 1 115 ? 14.089 35.270 65.098 1.00 19.95 108 SER A CA 1
ATOM 978 C C . SER A 1 115 ? 15.355 34.432 64.956 1.00 20.80 108 SER A C 1
ATOM 979 O O . SER A 1 115 ? 16.367 34.718 65.590 1.00 21.52 108 SER A O 1
ATOM 982 N N . PHE A 1 116 ? 15.302 33.399 64.120 1.00 20.40 109 PHE A N 1
ATOM 983 C CA . PHE A 1 116 ? 16.459 32.529 63.926 1.00 21.26 109 PHE A CA 1
ATOM 984 C C . PHE A 1 116 ? 17.607 33.187 63.168 1.00 22.65 109 PHE A C 1
ATOM 985 O O . PHE A 1 116 ? 17.409 34.134 62.406 1.00 22.43 109 PHE A O 1
ATOM 993 N N . GLU A 1 117 ? 18.805 32.661 63.397 1.00 23.06 110 GLU A N 1
ATOM 994 C CA . GLU A 1 117 ? 20.037 33.150 62.781 1.00 27.06 110 GLU A CA 1
ATOM 995 C C . GLU A 1 117 ? 19.938 33.148 61.259 1.00 25.83 110 GLU A C 1
ATOM 996 O O . GLU A 1 117 ? 20.463 34.038 60.586 1.00 25.74 110 GLU A O 1
ATOM 1002 N N . ASN A 1 118 ? 19.276 32.131 60.723 1.00 22.93 111 ASN A N 1
ATOM 1003 C CA . ASN A 1 118 ? 19.116 32.014 59.285 1.00 22.30 111 ASN A CA 1
ATOM 1004 C C . ASN A 1 118 ? 18.011 31.027 58.939 1.00 20.77 111 ASN A C 1
ATOM 1005 O O . ASN A 1 118 ? 17.409 30.415 59.827 1.00 21.61 111 ASN A O 1
ATOM 1010 N N . GLU A 1 119 ? 17.755 30.885 57.643 1.00 16.73 112 GLU A N 1
ATOM 1011 C CA . GLU A 1 119 ? 16.720 30.003 57.118 1.00 17.84 112 GLU A CA 1
ATOM 1012 C C . GLU A 1 119 ? 16.986 28.517 57.344 1.00 15.84 112 GLU A C 1
ATOM 1013 O O . GLU A 1 119 ? 16.049 27.737 57.451 1.00 16.53 112 GLU A O 1
ATOM 1019 N N . LYS A 1 120 ? 18.255 28.129 57.394 1.00 18.15 113 LYS A N 1
ATOM 1020 C CA . LYS A 1 120 ? 18.623 26.729 57.597 1.00 18.68 113 LYS A CA 1
ATOM 1021 C C . LYS A 1 120 ? 18.210 26.267 58.989 1.00 18.66 113 LYS A C 1
ATOM 1022 O O . LYS A 1 120 ? 17.668 25.172 59.162 1.00 16.58 113 LYS A O 1
ATOM 1028 N N A VAL A 1 121 ? 18.474 27.112 59.979 0.50 18.98 114 VAL A N 1
ATOM 1029 N N B VAL A 1 121 ? 18.468 27.114 59.982 0.50 18.59 114 VAL A N 1
ATOM 1030 C CA A VAL A 1 121 ? 18.125 26.810 61.356 0.50 19.15 114 VAL A CA 1
ATOM 1031 C CA B VAL A 1 121 ? 18.127 26.796 61.358 0.50 18.38 114 VAL A CA 1
ATOM 1032 C C A VAL A 1 121 ? 16.615 26.913 61.546 0.50 19.26 114 VAL A C 1
ATOM 1033 C C B VAL A 1 121 ? 16.620 26.940 61.578 0.50 18.85 114 VAL A C 1
ATOM 1034 O O A VAL A 1 121 ? 16.019 26.150 62.312 0.50 20.38 114 VAL A O 1
ATOM 1035 O O B VAL A 1 121 ? 16.033 26.236 62.404 0.50 20.08 114 VAL A O 1
ATOM 1042 N N . ALA A 1 122 ? 15.993 27.849 60.837 1.00 17.43 115 ALA A N 1
ATOM 1043 C CA . ALA A 1 122 ? 14.547 28.040 60.941 1.00 16.16 115 ALA A CA 1
ATOM 1044 C C . ALA A 1 122 ? 13.865 26.782 60.392 1.00 14.18 115 ALA A C 1
ATOM 1045 O O . ALA A 1 122 ? 12.869 26.303 60.942 1.00 12.82 115 ALA A O 1
ATOM 1047 N N . ARG A 1 123 ? 14.419 26.244 59.309 1.00 14.55 116 ARG A N 1
ATOM 1048 C CA . ARG A 1 123 ? 13.879 25.033 58.694 1.00 15.37 116 ARG A CA 1
ATOM 1049 C C . ARG A 1 123 ? 13.860 23.891 59.705 1.00 16.86 116 ARG A C 1
ATOM 1050 O O . ARG A 1 123 ? 12.888 23.132 59.782 1.00 17.64 116 ARG A O 1
ATOM 1058 N N . GLU A 1 124 ? 14.938 23.778 60.479 1.00 18.55 117 GLU A N 1
ATOM 1059 C CA . GLU A 1 124 ? 15.051 22.738 61.503 1.00 20.04 117 GLU A CA 1
ATOM 1060 C C . GLU A 1 124 ? 13.892 22.848 62.490 1.00 17.77 117 GLU A C 1
ATOM 1061 O O . GLU A 1 124 ? 13.319 21.843 62.912 1.00 17.16 117 GLU A O 1
ATOM 1067 N N . PHE A 1 125 ? 13.555 24.075 62.877 1.00 16.87 118 PHE A N 1
ATOM 1068 C CA . PHE A 1 125 ? 12.454 24.275 63.809 1.00 15.70 118 PHE A CA 1
ATOM 1069 C C . PHE A 1 125 ? 11.119 23.862 63.195 1.00 16.64 118 PHE A C 1
ATOM 1070 O O . PHE A 1 125 ? 10.288 23.222 63.853 1.00 17.41 118 PHE A O 1
ATOM 1078 N N . LEU A 1 126 ? 10.907 24.239 61.938 1.00 15.62 119 LEU A N 1
ATOM 1079 C CA . LEU A 1 126 ? 9.660 23.913 61.254 1.00 16.04 119 LEU A CA 1
ATOM 1080 C C . LEU A 1 126 ? 9.452 22.405 61.177 1.00 16.02 119 LEU A C 1
ATOM 1081 O O . LEU A 1 126 ? 8.371 21.894 61.493 1.00 16.58 119 LEU A O 1
ATOM 1086 N N . VAL A 1 127 ? 10.488 21.688 60.763 1.00 15.30 120 VAL A N 1
ATOM 1087 C CA . VAL A 1 127 ? 10.385 20.239 60.647 1.00 18.03 120 VAL A CA 1
ATOM 1088 C C . VAL A 1 127 ? 10.122 19.555 61.992 1.00 18.17 120 VAL A C 1
ATOM 1089 O O . VAL A 1 127 ? 9.172 18.786 62.131 1.00 16.79 120 VAL A O 1
ATOM 1093 N N . ARG A 1 128 ? 10.950 19.862 62.986 1.00 20.53 121 ARG A N 1
ATOM 1094 C CA . ARG A 1 128 ? 10.837 19.251 64.312 1.00 19.72 121 ARG A CA 1
ATOM 1095 C C . ARG A 1 128 ? 9.577 19.549 65.133 1.00 22.04 121 ARG A C 1
ATOM 1096 O O . ARG A 1 128 ? 9.097 18.687 65.871 1.00 20.41 121 ARG A O 1
ATOM 1104 N N . ASN A 1 129 ? 9.033 20.756 65.009 1.00 20.50 122 ASN A N 1
ATOM 1105 C CA . ASN A 1 129 ? 7.869 21.131 65.811 1.00 21.06 122 ASN A CA 1
ATOM 1106 C C . ASN A 1 129 ? 6.500 21.084 65.163 1.00 20.51 122 ASN A C 1
ATOM 1107 O O . ASN A 1 129 ? 5.497 20.909 65.853 1.00 21.77 122 ASN A O 1
ATOM 1112 N N . ILE A 1 130 ? 6.440 21.244 63.848 1.00 19.92 123 ILE A N 1
ATOM 1113 C CA . ILE A 1 130 ? 5.149 21.245 63.176 1.00 20.80 123 ILE A CA 1
ATOM 1114 C C . ILE A 1 130 ? 4.814 19.950 62.448 1.00 20.73 123 ILE A C 1
ATOM 1115 O O . ILE A 1 130 ? 5.451 19.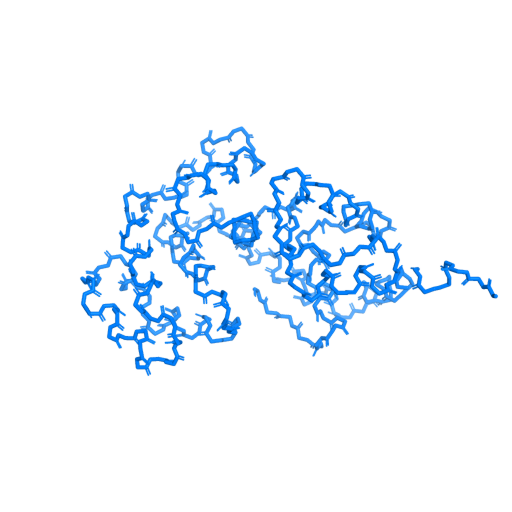601 61.460 1.00 19.99 123 ILE A O 1
ATOM 1120 N N . LYS A 1 131 ? 3.810 19.237 62.950 1.00 22.86 124 LYS A N 1
ATOM 1121 C CA . LYS A 1 131 ? 3.370 17.988 62.334 1.00 23.36 124 LYS A CA 1
ATOM 1122 C C . LYS A 1 131 ? 2.793 18.295 60.958 1.00 22.54 124 LYS A C 1
ATOM 1123 O O . LYS A 1 131 ? 2.047 19.261 60.790 1.00 24.07 124 LYS A O 1
ATOM 1129 N N . GLY A 1 132 ? 3.138 17.474 59.974 1.00 20.71 125 GLY A N 1
ATOM 1130 C CA . GLY A 1 132 ? 2.644 17.706 58.631 1.00 21.25 125 GLY A CA 1
ATOM 1131 C C . GLY A 1 132 ? 3.664 18.480 57.815 1.00 21.85 125 GLY A C 1
ATOM 1132 O O . GLY A 1 132 ? 3.458 18.732 56.622 1.00 21.81 125 GLY A O 1
ATOM 1133 N N . ILE A 1 133 ? 4.767 18.857 58.460 1.00 18.83 126 ILE A N 1
ATOM 1134 C CA . ILE A 1 133 ? 5.831 19.602 57.791 1.00 19.40 126 ILE A CA 1
ATOM 1135 C C . ILE A 1 133 ? 7.154 18.850 57.818 1.00 19.58 126 ILE A C 1
ATOM 1136 O O . ILE A 1 133 ? 7.777 18.742 58.871 1.00 21.56 126 ILE A O 1
ATOM 1141 N N . GLY A 1 134 ? 7.580 18.344 56.662 1.00 17.93 127 GLY A N 1
ATOM 1142 C CA . GLY A 1 134 ? 8.856 17.654 56.566 1.00 18.38 127 GLY A CA 1
ATOM 1143 C C . GLY A 1 134 ? 9.863 18.610 55.940 1.00 17.87 127 GLY A C 1
ATOM 1144 O O . GLY A 1 134 ? 9.547 19.794 55.756 1.00 17.22 127 GLY A O 1
ATOM 1145 N N . TYR A 1 135 ? 11.059 18.131 55.599 1.00 16.39 128 TYR A N 1
ATOM 1146 C CA . TYR A 1 135 ? 12.053 19.023 55.001 1.00 16.75 128 TYR A CA 1
ATOM 1147 C C . TYR A 1 135 ? 11.599 19.631 53.680 1.00 16.60 128 TYR A C 1
ATOM 1148 O O . TYR A 1 135 ? 11.910 20.792 53.387 1.00 15.40 128 TYR A O 1
ATOM 1157 N N . LYS A 1 136 ? 10.858 18.867 52.887 1.00 14.38 129 LYS A N 1
ATOM 1158 C CA . LYS A 1 136 ? 10.380 19.388 51.610 1.00 15.43 129 LYS A CA 1
ATOM 1159 C C . LYS A 1 136 ? 9.365 20.505 51.832 1.00 14.79 129 LYS A C 1
ATOM 1160 O O . LYS A 1 136 ? 9.458 21.557 51.195 1.00 13.39 129 LYS A O 1
ATOM 1166 N N . GLU A 1 137 ? 8.402 20.277 52.727 1.00 13.63 130 GLU A N 1
ATOM 1167 C CA . GLU A 1 137 ? 7.376 21.274 53.013 1.00 15.19 130 GLU A CA 1
ATOM 1168 C C . GLU A 1 137 ? 7.924 22.539 53.659 1.00 15.18 130 GLU A C 1
ATOM 1169 O O . GLU A 1 137 ? 7.461 23.643 53.363 1.00 13.26 130 GLU A O 1
ATOM 1175 N N . ALA A 1 138 ? 8.901 22.370 54.546 1.00 12.21 131 ALA A N 1
ATOM 1176 C CA . ALA A 1 138 ? 9.521 23.488 55.238 1.00 12.55 131 ALA A CA 1
ATOM 1177 C C . ALA A 1 138 ? 10.290 24.354 54.241 1.00 14.12 131 ALA A C 1
ATOM 1178 O O . ALA A 1 138 ? 10.241 25.582 54.300 1.00 11.08 131 ALA A O 1
ATOM 1180 N N . SER A 1 139 ? 11.010 23.700 53.335 1.00 13.21 132 SER A N 1
ATOM 1181 C CA . SER A 1 139 ? 11.782 24.393 52.321 1.00 12.53 132 SER A CA 1
ATOM 1182 C C . SER A 1 139 ? 10.847 25.155 51.381 1.00 11.81 132 SER A C 1
ATOM 1183 O O . SER A 1 139 ? 11.117 26.293 50.998 1.00 13.15 132 SER A O 1
ATOM 1186 N N . HIS A 1 140 ? 9.748 24.506 51.018 1.00 10.92 133 HIS A N 1
ATOM 1187 C CA . HIS A 1 140 ? 8.762 25.083 50.121 1.00 13.06 133 HIS A CA 1
ATOM 1188 C C . HIS A 1 140 ? 8.216 26.366 50.758 1.00 12.80 133 HIS A C 1
ATOM 1189 O O . HIS A 1 140 ? 8.138 27.421 50.112 1.00 12.98 133 HIS A O 1
ATOM 1196 N N . PHE A 1 141 ? 7.865 26.269 52.037 1.00 10.62 134 PHE A N 1
ATOM 1197 C CA . PHE A 1 141 ? 7.332 27.402 52.787 1.00 12.54 134 PHE A CA 1
ATOM 1198 C C . PHE A 1 141 ? 8.334 28.561 52.840 1.00 12.57 134 PHE A C 1
ATOM 1199 O O . PHE A 1 141 ? 7.996 29.696 52.523 1.00 11.78 134 PHE A O 1
ATOM 1207 N N . LEU A 1 142 ? 9.569 28.266 53.233 1.00 13.20 135 LEU A N 1
ATOM 1208 C CA . LEU A 1 142 ? 10.593 29.297 53.325 1.00 13.19 135 LEU A CA 1
ATOM 1209 C C . LEU A 1 142 ? 10.856 29.973 51.980 1.00 13.03 135 LEU A C 1
ATOM 1210 O O . LEU A 1 142 ? 11.063 31.194 51.913 1.00 13.37 135 LEU A O 1
ATOM 1215 N N . ARG A 1 143 ? 10.842 29.189 50.908 1.00 12.45 136 ARG A N 1
ATOM 1216 C CA . ARG A 1 143 ? 11.045 29.743 49.567 1.00 11.26 136 ARG A CA 1
ATOM 1217 C C . ARG A 1 143 ? 9.880 30.701 49.262 1.00 11.39 136 ARG A C 1
ATOM 1218 O O . ARG A 1 143 ? 10.081 31.838 48.809 1.00 9.06 136 ARG A O 1
ATOM 1226 N N . ASN A 1 144 ? 8.661 30.243 49.531 1.00 9.99 137 ASN A N 1
ATOM 1227 C CA . ASN A 1 144 ? 7.480 31.042 49.246 1.00 9.86 137 ASN A CA 1
ATOM 1228 C C . ASN A 1 144 ? 7.331 32.337 50.053 1.00 11.39 137 ASN A C 1
ATOM 1229 O O . ASN A 1 144 ? 6.553 33.216 49.674 1.00 11.26 137 ASN A O 1
ATOM 1234 N N . VAL A 1 145 ? 8.082 32.471 51.143 1.00 8.92 138 VAL A N 1
ATOM 1235 C CA . VAL A 1 145 ? 8.022 33.697 51.920 1.00 10.74 138 VAL A CA 1
ATOM 1236 C C . VAL A 1 145 ? 9.299 34.510 51.774 1.00 10.55 138 VAL A C 1
ATOM 1237 O O . VAL A 1 145 ? 9.577 35.389 52.582 1.00 10.68 138 VAL A O 1
ATOM 1241 N N . GLY A 1 146 ? 10.093 34.194 50.751 1.00 11.95 139 GLY A N 1
ATOM 1242 C CA . GLY A 1 146 ? 11.287 34.981 50.498 1.00 13.80 139 GLY A CA 1
ATOM 1243 C C . GLY A 1 146 ? 12.706 34.486 50.692 1.00 16.01 139 GLY A C 1
ATOM 1244 O O . GLY A 1 146 ? 13.636 35.260 50.459 1.00 15.93 139 GLY A O 1
ATOM 1245 N N . TYR A 1 147 ? 12.913 33.242 51.109 1.00 12.36 140 TYR A N 1
ATOM 1246 C CA . TYR A 1 147 ? 14.282 32.780 51.300 1.00 12.85 140 TYR A CA 1
ATOM 1247 C C . TYR A 1 147 ? 14.801 32.129 50.022 1.00 13.29 140 TYR A C 1
ATOM 1248 O O . TYR A 1 147 ? 14.068 31.436 49.325 1.00 13.69 140 TYR A O 1
ATOM 1257 N N . ASP A 1 148 ? 16.069 32.364 49.711 1.00 11.45 141 ASP A N 1
ATOM 1258 C CA . ASP A 1 148 ? 16.628 31.872 48.457 1.00 15.22 141 ASP A CA 1
ATOM 1259 C C . ASP A 1 148 ? 17.566 30.686 48.437 1.00 13.83 141 ASP A C 1
ATOM 1260 O O . ASP A 1 148 ? 17.892 30.206 47.355 1.00 13.02 141 ASP A O 1
ATOM 1265 N N . ASP A 1 149 ? 17.995 30.202 49.595 1.00 14.56 142 ASP A N 1
ATOM 1266 C CA . ASP A 1 149 ? 18.961 29.113 49.606 1.00 14.59 142 ASP A CA 1
ATOM 1267 C C . ASP A 1 149 ? 18.500 27.747 50.114 1.00 14.53 142 ASP A C 1
ATOM 1268 O O . ASP A 1 149 ? 19.288 27.014 50.714 1.00 16.28 142 ASP A O 1
ATOM 1273 N N . VAL A 1 150 ? 17.235 27.404 49.879 1.00 13.73 143 VAL A N 1
ATOM 1274 C CA . VAL A 1 150 ? 16.719 26.094 50.268 1.00 12.92 143 VAL A CA 1
ATOM 1275 C C . VAL A 1 150 ? 16.043 25.443 49.064 1.00 14.20 143 VAL A C 1
ATOM 1276 O O . VAL A 1 150 ? 15.234 26.064 48.356 1.00 13.45 143 VAL A O 1
ATOM 1280 N N . ALA A 1 151 ? 16.386 24.185 48.831 1.00 11.92 144 ALA A N 1
ATOM 1281 C CA . ALA A 1 151 ? 15.824 23.436 47.717 1.00 14.33 144 ALA A CA 1
ATOM 1282 C C . ALA A 1 151 ? 14.543 22.750 48.153 1.00 14.28 144 ALA A C 1
ATOM 1283 O O . ALA A 1 151 ? 14.405 22.354 49.313 1.00 14.27 144 ALA A O 1
ATOM 1285 N N . ILE A 1 152 ? 13.610 22.626 47.213 1.00 15.32 145 ILE A N 1
ATOM 1286 C CA . ILE A 1 152 ? 12.337 21.958 47.443 1.00 15.49 145 ILE A CA 1
ATOM 1287 C C . ILE A 1 152 ? 12.506 20.654 46.683 1.00 17.03 145 ILE A C 1
ATOM 1288 O O . ILE A 1 152 ? 12.324 20.604 45.469 1.00 18.32 145 ILE A O 1
ATOM 1293 N N . ILE A 1 153 ? 12.856 19.600 47.404 1.00 17.44 146 ILE A N 1
ATOM 1294 C CA . ILE A 1 153 ? 13.114 18.314 46.785 1.00 18.64 146 ILE A CA 1
ATOM 1295 C C . ILE A 1 153 ? 11.878 17.427 46.741 1.00 20.74 146 ILE A C 1
ATOM 1296 O O . ILE A 1 153 ? 11.579 16.706 47.685 1.00 21.34 146 ILE A O 1
ATOM 1301 N N . ASP A 1 154 ? 11.163 17.511 45.623 1.00 21.91 147 ASP A N 1
ATOM 1302 C CA . ASP A 1 154 ? 9.942 16.746 45.387 1.00 22.50 147 ASP A CA 1
ATOM 1303 C C . ASP A 1 154 ? 10.248 15.437 44.663 1.00 20.62 147 ASP A C 1
ATOM 1304 O O . ASP A 1 154 ? 11.374 15.205 44.235 1.00 19.36 147 ASP A O 1
ATOM 1309 N N . ARG A 1 155 ? 9.221 14.607 44.496 1.00 18.66 148 ARG A N 1
ATOM 1310 C CA . ARG A 1 155 ? 9.370 13.319 43.831 1.00 18.89 148 ARG A CA 1
ATOM 1311 C C . ARG A 1 155 ? 9.722 13.423 42.347 1.00 17.41 148 ARG A C 1
ATOM 1312 O O . ARG A 1 155 ? 10.247 12.475 41.766 1.00 16.15 148 ARG A O 1
ATOM 1320 N N . HIS A 1 156 ? 9.439 14.563 41.725 1.00 15.80 149 HIS A N 1
ATOM 1321 C CA . HIS A 1 156 ? 9.743 14.711 40.308 1.00 16.10 149 HIS A CA 1
ATOM 1322 C C . HIS A 1 156 ? 11.217 15.027 40.088 1.00 18.16 149 HIS A C 1
ATOM 1323 O O . HIS A 1 156 ? 11.853 14.459 39.196 1.00 16.99 149 HIS A O 1
ATOM 1330 N N . ILE A 1 157 ? 11.774 15.921 40.899 1.00 17.92 150 ILE A N 1
ATOM 1331 C CA . ILE A 1 157 ? 13.183 16.237 40.736 1.00 18.90 150 ILE A CA 1
ATOM 1332 C C . ILE A 1 157 ? 14.005 15.009 41.130 1.00 17.91 150 ILE A C 1
ATOM 1333 O O . ILE A 1 157 ? 15.047 14.753 40.542 1.00 17.54 150 ILE A O 1
ATOM 1338 N N . LEU A 1 158 ? 13.531 14.243 42.114 1.00 18.18 151 LEU A N 1
ATOM 1339 C CA . LEU A 1 158 ? 14.259 13.047 42.536 1.00 19.02 151 LEU A CA 1
ATOM 1340 C C . LEU A 1 158 ? 14.338 12.054 41.384 1.00 19.21 151 LEU A C 1
ATOM 1341 O O . LEU A 1 158 ? 15.372 11.425 41.167 1.00 20.94 151 LEU A O 1
ATOM 1346 N N . ARG A 1 159 ? 13.253 11.915 40.634 1.00 20.09 152 ARG A N 1
ATOM 1347 C CA . ARG A 1 159 ? 13.268 11.003 39.503 1.00 20.45 152 ARG A CA 1
ATOM 1348 C C . ARG A 1 159 ? 14.215 11.505 38.418 1.00 20.27 152 ARG A C 1
ATOM 1349 O O . ARG A 1 159 ? 14.942 10.719 37.812 1.00 18.61 152 ARG A O 1
ATOM 1357 N N . GLU A 1 160 ? 14.205 12.812 38.172 1.00 18.67 153 GLU A N 1
ATOM 1358 C CA . GLU A 1 160 ? 15.071 13.377 37.144 1.00 19.31 153 GLU A CA 1
ATOM 1359 C C . GLU A 1 160 ? 16.530 13.212 37.543 1.00 19.19 153 GLU A C 1
ATOM 1360 O O . GLU A 1 160 ? 17.363 12.847 36.713 1.00 20.60 153 GLU A O 1
ATOM 1366 N N . LEU A 1 161 ? 16.832 13.455 38.818 1.00 19.45 154 LEU A N 1
ATOM 1367 C CA . LEU A 1 161 ? 18.195 13.314 39.328 1.00 18.43 154 LEU A CA 1
ATOM 1368 C C . LEU A 1 161 ? 18.671 11.865 39.205 1.00 20.88 154 LEU A C 1
ATOM 1369 O O . LEU A 1 161 ? 19.806 11.601 38.803 1.00 21.78 154 LEU A O 1
ATOM 1374 N N . TYR A 1 162 ? 17.799 10.928 39.558 1.00 20.58 155 TYR A N 1
ATOM 1375 C CA . TYR A 1 162 ? 18.130 9.509 39.488 1.00 21.60 155 TYR A CA 1
ATOM 1376 C C . TYR A 1 162 ? 18.348 9.053 38.050 1.00 21.07 155 TYR A C 1
ATOM 1377 O O . TYR A 1 162 ? 19.330 8.382 37.743 1.00 19.82 155 TYR A O 1
ATOM 1386 N N . GLU A 1 163 ? 17.427 9.428 37.173 1.00 22.41 156 GLU A N 1
ATOM 1387 C CA . GLU A 1 163 ? 17.501 9.044 35.773 1.00 24.91 156 GLU A CA 1
ATOM 1388 C C . GLU A 1 163 ? 18.720 9.604 35.053 1.00 25.29 156 GLU A C 1
ATOM 1389 O O . GLU A 1 163 ? 19.270 8.954 34.169 1.00 23.37 156 GLU A O 1
ATOM 1395 N N . ASN A 1 164 ? 19.138 10.808 35.426 1.00 23.87 157 ASN A N 1
ATOM 1396 C CA . ASN A 1 164 ? 20.301 11.418 34.797 1.00 24.02 157 ASN A CA 1
ATOM 1397 C C . ASN A 1 164 ? 21.583 11.192 35.604 1.00 23.38 157 ASN A C 1
ATOM 1398 O O . ASN A 1 164 ? 22.574 11.914 35.459 1.00 22.13 157 ASN A O 1
ATOM 1403 N N . ASN A 1 165 ? 21.536 10.186 36.471 1.00 21.61 158 ASN A N 1
ATOM 1404 C CA . ASN A 1 165 ? 22.678 9.769 37.281 1.00 21.56 158 ASN A CA 1
ATOM 1405 C C . ASN A 1 165 ? 23.333 10.740 38.263 1.00 21.65 158 ASN A C 1
ATOM 1406 O O . ASN A 1 165 ? 24.546 10.673 38.470 1.00 20.51 158 ASN A O 1
ATOM 1411 N N . TYR A 1 166 ? 22.557 11.627 38.876 1.00 19.40 159 TYR A N 1
ATOM 1412 C CA . TYR A 1 166 ? 23.122 12.547 39.860 1.00 19.31 159 TYR A CA 1
ATOM 1413 C C . TYR 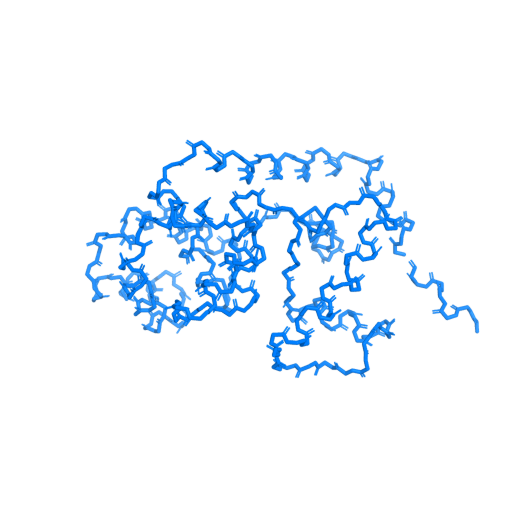A 1 166 ? 23.055 11.873 41.225 1.00 19.08 159 TYR A C 1
ATOM 1414 O O . TYR A 1 166 ? 23.769 12.250 42.151 1.00 19.35 159 TYR A O 1
ATOM 1423 N N . ILE A 1 167 ? 22.171 10.884 41.345 1.00 20.27 160 ILE A N 1
ATOM 1424 C CA . ILE A 1 167 ? 22.017 10.110 42.577 1.00 21.37 160 ILE A CA 1
ATOM 1425 C C . ILE A 1 167 ? 21.832 8.650 42.168 1.00 23.60 160 ILE A C 1
ATOM 1426 O O . ILE A 1 167 ? 21.286 8.366 41.102 1.00 23.19 160 ILE A O 1
ATOM 1431 N N . ASP A 1 168 ? 22.291 7.731 43.010 1.00 26.60 161 ASP A N 1
ATOM 1432 C CA . ASP A 1 168 ? 22.204 6.301 42.716 1.00 31.10 161 ASP A CA 1
ATOM 1433 C C . ASP A 1 168 ? 20.824 5.655 42.724 1.00 32.55 161 ASP A C 1
ATOM 1434 O O . ASP A 1 168 ? 20.567 4.729 41.954 1.00 32.63 161 ASP A O 1
ATOM 1439 N N . GLU A 1 169 ? 19.938 6.122 43.592 1.00 33.15 162 GLU A N 1
ATOM 1440 C CA . GLU A 1 169 ? 18.609 5.533 43.671 1.00 34.89 162 GLU A CA 1
ATOM 1441 C C . GLU A 1 169 ? 17.594 6.538 44.180 1.00 34.59 162 GLU A C 1
ATOM 1442 O O . GLU A 1 169 ? 17.949 7.495 44.869 1.00 33.93 162 GLU A O 1
ATOM 1448 N N A ILE A 1 170 ? 16.331 6.332 43.823 0.50 34.80 163 ILE A N 1
ATOM 1449 N N B ILE A 1 170 ? 16.330 6.315 43.836 0.50 35.01 163 ILE A N 1
ATOM 1450 C CA A ILE A 1 170 ? 15.269 7.214 44.284 0.50 35.63 163 ILE A CA 1
ATOM 1451 C CA B ILE A 1 170 ? 15.255 7.180 44.298 0.50 35.99 163 ILE A CA 1
ATOM 1452 C C A ILE A 1 170 ? 15.119 6.899 45.771 0.50 36.86 163 ILE A C 1
ATOM 1453 C C B ILE A 1 170 ? 15.121 6.886 45.788 0.50 37.07 163 ILE A C 1
ATOM 1454 O O A ILE A 1 170 ? 14.706 5.803 46.142 0.50 37.15 163 ILE A O 1
ATOM 1455 O O B ILE A 1 170 ? 14.724 5.791 46.179 0.50 37.40 163 ILE A O 1
ATOM 1464 N N . PRO A 1 171 ? 15.464 7.862 46.640 1.00 37.68 164 PRO A N 1
ATOM 1465 C CA . PRO A 1 171 ? 15.390 7.711 48.097 1.00 39.48 164 PRO A CA 1
ATOM 1466 C C . PRO A 1 171 ? 14.100 7.253 48.778 1.00 40.94 164 PRO A C 1
ATOM 1467 O O . PRO A 1 171 ? 14.157 6.431 49.693 1.00 43.33 164 PRO A O 1
ATOM 1471 N N . LYS A 1 172 ? 12.953 7.772 48.348 0.50 41.53 165 LYS A N 1
ATOM 1472 C CA . LYS A 1 172 ? 11.665 7.428 48.964 0.50 42.11 165 LYS A CA 1
ATOM 1473 C C . LYS A 1 172 ? 11.503 8.228 50.253 0.50 42.80 165 LYS A C 1
ATOM 1474 O O . LYS A 1 172 ? 10.612 9.070 50.362 0.50 42.42 165 LYS A O 1
ATOM 1480 N N . THR A 1 173 ? 12.363 7.952 51.230 1.00 43.77 166 THR A N 1
ATOM 1481 C CA . THR A 1 173 ? 12.336 8.671 52.500 1.00 44.24 166 THR A CA 1
ATOM 1482 C C . THR A 1 173 ? 13.615 9.491 52.602 1.00 42.81 166 THR A C 1
ATOM 1483 O O . THR A 1 173 ? 14.717 8.963 52.449 1.00 42.81 166 THR A O 1
ATOM 1487 N N . LEU A 1 174 ? 13.459 10.785 52.853 1.00 41.78 167 LEU A N 1
ATOM 1488 C CA . LEU A 1 174 ? 14.594 11.688 52.955 1.00 39.77 167 LEU A CA 1
ATOM 1489 C C . LEU A 1 174 ? 14.919 12.066 54.387 1.00 39.75 167 LEU A C 1
ATOM 1490 O O . LEU A 1 174 ? 14.169 12.801 55.029 1.00 39.44 167 LEU A O 1
ATOM 1495 N N . SER A 1 175 ? 16.036 11.564 54.894 1.00 38.78 168 SER A N 1
ATOM 1496 C CA . SER A 1 175 ? 16.447 11.908 56.245 1.00 37.43 168 SER A CA 1
ATOM 1497 C C . SER A 1 175 ? 17.080 13.289 56.117 1.00 36.11 168 SER A C 1
ATOM 1498 O O . SER A 1 175 ? 17.439 13.704 55.011 1.00 35.12 168 SER A O 1
ATOM 1501 N N . ARG A 1 176 ? 17.212 14.002 57.231 1.00 33.93 169 ARG A N 1
ATOM 1502 C CA . ARG A 1 176 ? 17.820 15.325 57.198 1.00 32.93 169 ARG A CA 1
ATOM 1503 C C . ARG A 1 176 ? 19.121 15.246 56.414 1.00 32.10 169 ARG A C 1
ATOM 1504 O O . ARG A 1 176 ? 19.372 16.042 55.510 1.00 31.95 169 ARG A O 1
ATOM 1512 N N . ARG A 1 177 ? 19.939 14.262 56.766 1.00 30.99 170 ARG A N 1
ATOM 1513 C CA . ARG A 1 177 ? 21.228 14.051 56.124 1.00 28.12 170 ARG A CA 1
ATOM 1514 C C . ARG A 1 177 ? 21.144 13.923 54.610 1.00 26.74 170 ARG A C 1
ATOM 1515 O O . ARG A 1 177 ? 21.943 14.513 53.887 1.00 25.09 170 ARG A O 1
ATOM 1523 N N . LYS A 1 178 ? 20.188 13.134 54.134 1.00 26.26 171 LYS A N 1
ATOM 1524 C CA . LYS A 1 178 ? 20.037 12.916 52.700 1.00 25.61 171 LYS A CA 1
ATOM 1525 C C . LYS A 1 178 ? 19.475 14.148 52.000 1.00 23.44 171 LYS A C 1
ATOM 1526 O O . LYS A 1 178 ? 19.836 14.446 50.863 1.00 21.09 171 LYS A O 1
ATOM 1532 N N . TYR A 1 179 ? 18.589 14.861 52.684 1.00 21.95 172 TYR A N 1
ATOM 1533 C CA . TYR A 1 179 ? 17.990 16.047 52.093 1.00 21.13 172 TYR A CA 1
ATOM 1534 C C . TYR A 1 179 ? 19.057 17.101 51.843 1.00 19.36 172 TYR A C 1
ATOM 1535 O O . TYR A 1 179 ? 19.148 17.651 50.748 1.00 18.67 172 TYR A O 1
ATOM 1544 N N . LEU A 1 180 ? 19.877 17.369 52.855 1.00 20.91 173 LEU A N 1
ATOM 1545 C CA . LEU A 1 180 ? 20.939 18.362 52.734 1.00 21.58 173 LEU A CA 1
ATOM 1546 C C . LEU A 1 180 ? 21.957 17.951 51.695 1.00 21.64 173 LEU A C 1
ATOM 1547 O O . LEU A 1 180 ? 22.558 18.797 51.036 1.00 19.50 173 LEU A O 1
ATOM 1552 N N . GLU A 1 181 ? 22.162 16.646 51.558 1.00 23.78 174 GLU A N 1
ATOM 1553 C CA . GLU A 1 181 ? 23.116 16.134 50.586 1.00 23.62 174 GLU A CA 1
ATOM 1554 C C . GLU A 1 181 ? 22.628 16.411 49.167 1.00 23.13 174 GLU A C 1
ATOM 1555 O O . GLU A 1 181 ? 23.378 16.909 48.328 1.00 20.94 174 GLU A O 1
ATOM 1561 N N . ILE A 1 182 ? 21.366 16.088 48.898 1.00 22.12 175 ILE A N 1
ATOM 1562 C CA . ILE A 1 182 ? 20.806 16.314 47.569 1.00 22.01 175 ILE A CA 1
ATOM 1563 C C . ILE A 1 182 ? 20.624 17.808 47.293 1.00 20.65 175 ILE A C 1
ATOM 1564 O O . ILE A 1 182 ? 20.740 18.255 46.157 1.00 21.09 175 ILE A O 1
ATOM 1569 N N . GLU A 1 183 ? 20.338 18.575 48.338 1.00 19.85 176 GLU A N 1
ATOM 1570 C CA . GLU A 1 183 ? 20.174 20.020 48.199 1.00 19.06 176 GLU A CA 1
ATOM 1571 C C . GLU A 1 183 ? 21.483 20.653 47.702 1.00 19.26 176 GLU A C 1
ATOM 1572 O O . GLU A 1 183 ? 21.472 21.572 46.880 1.00 19.44 176 GLU A O 1
ATOM 1578 N N . ASN A 1 184 ? 22.614 20.145 48.184 1.00 19.91 177 ASN A N 1
ATOM 1579 C CA . ASN A 1 184 ? 23.914 20.665 47.774 1.00 19.31 177 ASN A CA 1
ATOM 1580 C C . ASN A 1 184 ? 24.249 20.429 46.304 1.00 19.12 177 ASN A C 1
ATOM 1581 O O . ASN A 1 184 ? 24.947 21.233 45.687 1.00 16.62 177 ASN A O 1
ATOM 1586 N N . ILE A 1 185 ? 23.765 19.328 45.740 1.00 18.84 178 ILE A N 1
ATOM 1587 C CA . ILE A 1 185 ? 24.007 19.060 44.325 1.00 18.74 178 ILE A CA 1
ATOM 1588 C C . ILE A 1 185 ? 23.215 20.116 43.532 1.00 16.94 178 ILE A C 1
ATOM 1589 O O . ILE A 1 185 ? 23.726 20.745 42.608 1.00 18.38 178 ILE A O 1
ATOM 1594 N N . LEU A 1 186 ? 21.962 20.317 43.920 1.00 16.70 179 LEU A N 1
ATOM 1595 C CA . LEU A 1 186 ? 21.117 21.297 43.251 1.00 15.97 179 LEU A CA 1
ATOM 1596 C C . LEU A 1 186 ? 21.716 22.681 43.403 1.00 14.23 179 LEU A C 1
ATOM 1597 O O . LEU A 1 186 ? 21.657 23.492 42.482 1.00 16.60 179 LEU A O 1
ATOM 1602 N N . ARG A 1 187 ? 22.300 22.944 44.567 1.00 16.47 180 ARG A N 1
ATOM 1603 C CA . ARG A 1 187 ? 22.924 24.234 44.831 1.00 16.81 180 ARG A CA 1
ATOM 1604 C C . ARG A 1 187 ? 24.102 24.447 43.875 1.00 18.67 180 ARG A C 1
ATOM 1605 O O . ARG A 1 187 ? 24.307 25.558 43.384 1.00 20.79 180 ARG A O 1
ATOM 1613 N N . ASP A 1 188 ? 24.868 23.388 43.602 1.00 20.94 181 ASP A N 1
ATOM 1614 C CA . ASP A 1 188 ? 26.005 23.490 42.673 1.00 22.13 181 ASP A CA 1
ATOM 1615 C C . ASP A 1 188 ? 25.495 23.761 41.256 1.00 20.58 181 ASP A C 1
ATOM 1616 O O . ASP A 1 188 ? 26.058 24.577 40.523 1.00 20.78 181 ASP A O 1
ATOM 1621 N N . ILE A 1 189 ? 24.439 23.058 40.859 1.00 20.15 182 ILE A N 1
ATOM 1622 C CA . ILE A 1 189 ? 23.866 23.277 39.536 1.00 19.31 182 ILE A CA 1
ATOM 1623 C C . ILE A 1 189 ? 23.447 24.744 39.453 1.00 18.28 182 ILE A C 1
ATOM 1624 O O . ILE A 1 189 ? 23.724 25.424 38.468 1.00 17.15 182 ILE A O 1
ATOM 1629 N N . GLY A 1 190 ? 22.798 25.228 40.509 1.00 20.10 183 GLY A N 1
ATOM 1630 C CA . GLY A 1 190 ? 22.363 26.614 40.540 1.00 19.56 183 GLY A CA 1
ATOM 1631 C C . GLY A 1 190 ? 23.501 27.595 40.326 1.00 18.14 183 GLY A C 1
ATOM 1632 O O . GLY A 1 190 ? 23.376 28.542 39.552 1.00 20.83 183 GLY A O 1
ATOM 1633 N N . GLU A 1 191 ? 24.617 27.386 41.010 1.00 20.06 184 GLU A N 1
ATOM 1634 C CA . GLU A 1 191 ? 25.737 28.303 40.838 1.00 21.21 184 GLU A CA 1
ATOM 1635 C C . GLU A 1 191 ? 26.325 28.181 39.438 1.00 21.36 184 GLU A C 1
ATOM 1636 O O . GLU A 1 191 ? 26.794 29.165 38.872 1.00 20.67 184 GLU A O 1
ATOM 1642 N N . GLU A 1 192 ? 26.259 26.982 38.866 1.00 21.71 185 GLU A N 1
ATOM 1643 C CA . GLU A 1 192 ? 26.777 26.754 37.525 1.00 25.42 185 GLU A CA 1
ATOM 1644 C C . GLU A 1 192 ? 25.998 27.606 36.526 1.00 26.73 185 GLU A C 1
ATOM 1645 O O . GLU A 1 192 ? 26.500 27.911 35.448 1.00 29.90 185 GLU A O 1
ATOM 1651 N N . VAL A 1 193 ? 24.774 28.005 36.888 1.00 25.58 186 VAL A N 1
ATOM 1652 C CA . VAL A 1 193 ? 23.960 28.851 36.018 1.00 23.27 186 VAL A CA 1
ATOM 1653 C C . VAL A 1 193 ? 23.661 30.199 36.666 1.00 22.17 186 VAL A C 1
ATOM 1654 O O . VAL A 1 193 ? 22.842 30.972 36.174 1.00 22.27 186 VAL A O 1
ATOM 1658 N N A ASN A 1 194 ? 24.339 30.467 37.778 0.50 22.72 187 ASN A N 1
ATOM 1659 N N B ASN A 1 194 ? 24.335 30.476 37.777 0.50 22.15 187 ASN A N 1
ATOM 1660 C CA A ASN A 1 194 ? 24.172 31.710 38.523 0.50 21.34 187 ASN A CA 1
ATOM 1661 C CA B ASN A 1 194 ? 24.165 31.735 38.494 0.50 20.31 187 ASN A CA 1
ATOM 1662 C C A ASN A 1 194 ? 22.738 31.994 38.963 0.50 20.29 187 ASN A C 1
ATOM 1663 C C B ASN A 1 194 ? 22.726 31.997 38.948 0.50 19.64 187 ASN A C 1
ATOM 1664 O O A ASN A 1 194 ? 22.239 33.110 38.818 0.50 20.79 187 ASN A O 1
ATOM 1665 O O B ASN A 1 194 ? 22.209 33.103 38.800 0.50 20.27 187 ASN A O 1
ATOM 1674 N N . LEU A 1 195 ? 22.084 30.977 39.510 1.00 18.45 188 LEU A N 1
ATOM 1675 C CA . LEU A 1 195 ? 20.714 31.116 40.000 1.00 16.47 188 LEU A CA 1
ATOM 1676 C C . LEU A 1 195 ? 20.675 30.636 41.444 1.00 15.98 188 LEU A C 1
ATOM 1677 O O . LEU A 1 195 ? 21.403 29.718 41.812 1.00 15.42 188 LEU A O 1
ATOM 1682 N N . LYS A 1 196 ? 19.834 31.263 42.260 1.00 16.61 189 LYS A N 1
ATOM 1683 C CA . LYS A 1 196 ? 19.682 30.864 43.655 1.00 15.67 189 LYS A CA 1
ATOM 1684 C C . LYS A 1 196 ? 18.769 29.641 43.614 1.00 14.05 189 LYS A C 1
ATOM 1685 O O . LYS A 1 196 ? 18.104 29.410 42.608 1.00 11.87 189 LYS A O 1
ATOM 1691 N N . LEU A 1 197 ? 18.724 28.866 44.691 1.00 11.99 190 LEU A N 1
ATOM 1692 C CA . LEU A 1 197 ? 17.859 27.686 44.710 1.00 13.36 190 LEU A CA 1
ATOM 1693 C C . LEU A 1 197 ? 16.387 28.049 44.544 1.00 11.16 190 LEU A C 1
ATOM 1694 O O . LEU A 1 197 ? 15.636 27.310 43.919 1.00 12.78 190 LEU A O 1
ATOM 1699 N N . SER A 1 198 ? 15.972 29.189 45.088 1.00 10.62 191 SER A N 1
ATOM 1700 C CA . SER A 1 198 ? 14.576 29.618 44.963 1.00 9.91 191 SER A CA 1
ATOM 1701 C C . SER A 1 198 ? 14.215 29.765 43.479 1.00 10.32 191 SER A C 1
ATOM 1702 O O . SER A 1 198 ? 13.153 29.319 43.035 1.00 8.89 191 SER A O 1
ATOM 1705 N N . GLU A 1 199 ? 15.119 30.386 42.724 1.00 10.37 192 GLU A N 1
ATOM 1706 C CA . GLU A 1 199 ? 14.935 30.631 41.294 1.00 11.87 192 GLU A CA 1
ATOM 1707 C C . GLU A 1 199 ? 15.067 29.367 40.450 1.00 12.52 192 GLU A C 1
ATOM 1708 O O . GLU A 1 199 ? 14.260 29.125 39.541 1.00 9.12 192 GLU A O 1
ATOM 1714 N N . LEU A 1 200 ? 16.087 28.569 40.746 1.00 11.08 193 LEU A N 1
ATOM 1715 C CA . LEU A 1 200 ? 16.329 27.335 40.002 1.00 13.50 193 LEU A CA 1
ATOM 1716 C C . LEU A 1 200 ? 15.094 26.452 40.012 1.00 14.27 193 LEU A C 1
ATOM 1717 O O . LEU A 1 200 ? 14.750 25.846 38.998 1.00 14.66 193 LEU A O 1
ATOM 1722 N N . ASP A 1 201 ? 14.436 26.384 41.163 1.00 12.64 194 ASP A N 1
ATOM 1723 C CA . ASP A 1 201 ? 13.244 25.567 41.315 1.00 14.48 194 ASP A CA 1
ATOM 1724 C C . ASP A 1 201 ? 12.179 25.910 40.283 1.00 12.60 194 ASP A C 1
ATOM 1725 O O . ASP A 1 201 ? 11.554 25.013 39.708 1.00 10.11 194 ASP A O 1
ATOM 1730 N N . LEU A 1 202 ? 11.965 27.205 40.056 1.00 10.13 195 LEU A N 1
ATOM 1731 C CA . LEU A 1 202 ? 10.971 27.645 39.083 1.00 8.88 195 LEU A CA 1
ATOM 1732 C C . LEU A 1 202 ? 11.425 27.387 37.639 1.00 10.34 195 LEU A C 1
ATOM 1733 O O . LEU A 1 202 ? 10.601 27.060 36.783 1.00 9.76 195 LEU A O 1
ATOM 1738 N N . TYR A 1 203 ? 12.723 27.520 37.359 1.00 11.05 196 TYR A N 1
ATOM 1739 C CA . TYR A 1 203 ? 13.213 27.242 36.007 1.00 12.14 196 TYR A CA 1
ATOM 1740 C C . TYR A 1 203 ? 13.017 25.764 35.708 1.00 10.84 196 TYR A C 1
ATOM 1741 O O . TYR A 1 203 ? 12.618 25.390 34.605 1.00 11.14 196 TYR A O 1
ATOM 1750 N N A ILE A 1 204 ? 13.294 24.920 36.694 0.50 11.35 197 ILE A N 1
ATOM 1751 N N B ILE A 1 204 ? 13.290 24.928 36.702 0.50 11.80 197 ILE A N 1
ATOM 1752 C CA A ILE A 1 204 ? 13.128 23.485 36.518 0.50 11.79 197 ILE A CA 1
ATOM 1753 C CA B ILE A 1 204 ? 13.125 23.489 36.552 0.50 12.59 197 ILE A CA 1
ATOM 1754 C C A ILE A 1 204 ? 11.659 23.126 36.288 0.50 11.94 197 ILE A C 1
ATOM 1755 C C B ILE A 1 204 ? 11.663 23.141 36.283 0.50 12.47 197 ILE A C 1
ATOM 1756 O O A ILE A 1 204 ? 11.342 22.331 35.398 0.50 11.35 197 ILE A O 1
ATOM 1757 O O B ILE A 1 204 ? 11.356 22.374 35.365 0.50 12.02 197 ILE A O 1
ATOM 1766 N N . TRP A 1 205 ? 10.758 23.707 37.075 1.00 9.92 198 TRP A N 1
ATOM 1767 C CA . TRP A 1 205 ? 9.340 23.429 36.892 1.00 11.07 198 TRP A CA 1
ATOM 1768 C C . TRP A 1 205 ? 8.884 23.937 35.529 1.00 12.16 198 TRP A C 1
ATOM 1769 O O . TRP A 1 205 ? 8.088 23.284 34.850 1.00 11.75 198 TRP A O 1
ATOM 1780 N N . TYR A 1 206 ? 9.394 25.091 35.112 1.00 11.08 199 TYR A N 1
ATOM 1781 C CA . TYR A 1 206 ? 8.987 25.625 33.823 1.00 12.63 199 TYR A CA 1
ATOM 1782 C C . TYR A 1 206 ? 9.400 24.695 32.692 1.00 13.32 199 TYR A C 1
ATOM 1783 O O . TYR A 1 206 ? 8.651 24.513 31.732 1.00 14.21 199 TYR A O 1
ATOM 1792 N N . LEU A 1 207 ? 10.586 24.108 32.808 1.00 12.87 200 LEU A N 1
ATOM 1793 C CA . LEU A 1 207 ? 11.076 23.174 31.796 1.00 15.37 200 LEU A CA 1
ATOM 1794 C C . LEU A 1 207 ? 10.205 21.925 31.749 1.00 15.89 200 LEU A C 1
ATOM 1795 O O . LEU A 1 207 ? 10.046 21.307 30.703 1.00 17.68 200 LEU A O 1
ATOM 1800 N N . ARG A 1 208 ? 9.633 21.568 32.892 1.00 15.07 201 ARG A N 1
ATOM 1801 C CA . ARG A 1 208 ? 8.797 20.383 32.998 1.00 15.09 201 ARG A CA 1
ATOM 1802 C C . ARG A 1 208 ? 7.333 20.606 32.605 1.00 15.11 201 ARG A C 1
ATOM 1803 O O . ARG A 1 208 ? 6.685 19.709 32.067 1.00 15.08 201 ARG A O 1
ATOM 1811 N N . THR A 1 209 ? 6.816 21.804 32.846 1.00 14.65 202 THR A N 1
ATOM 1812 C CA . THR A 1 209 ? 5.415 22.071 32.573 1.00 14.34 202 THR A CA 1
ATOM 1813 C C . THR A 1 209 ? 5.085 23.294 31.725 1.00 15.05 202 THR A C 1
ATOM 1814 O O . THR A 1 209 ? 3.964 23.417 31.235 1.00 16.72 202 THR A O 1
ATOM 1818 N N . GLY A 1 210 ? 6.035 24.204 31.564 1.00 14.20 203 GLY A N 1
ATOM 1819 C CA . GLY A 1 210 ? 5.758 25.397 30.785 1.00 14.01 203 GLY A CA 1
ATOM 1820 C C . GLY A 1 210 ? 4.976 26.406 31.605 1.00 14.37 203 GLY A C 1
ATOM 1821 O O . GLY A 1 210 ? 4.501 27.415 31.083 1.00 15.40 203 GLY A O 1
ATOM 1822 N N . LYS A 1 211 ? 4.836 26.141 32.898 1.00 14.02 204 LYS A N 1
ATOM 1823 C CA . LYS A 1 211 ? 4.107 27.054 33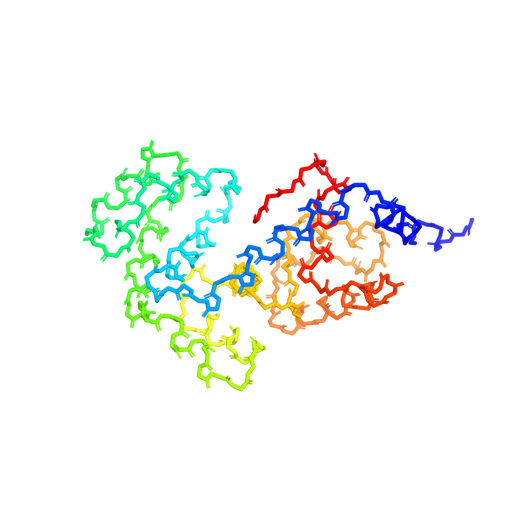.770 1.00 16.61 204 LYS A CA 1
ATOM 1824 C C . LYS A 1 211 ? 4.978 27.569 34.909 1.00 15.80 204 LYS A C 1
ATOM 1825 O O . LYS A 1 211 ? 6.001 26.977 35.233 1.00 14.93 204 LYS A O 1
ATOM 1831 N N . VAL A 1 212 ? 4.557 28.680 35.504 1.00 14.65 205 VAL A N 1
ATOM 1832 C CA . VAL A 1 212 ? 5.260 29.287 36.628 1.00 15.01 205 VAL A CA 1
ATOM 1833 C C . VAL A 1 212 ? 4.244 29.539 37.746 1.00 16.23 205 VAL A C 1
ATOM 1834 O O . VAL A 1 212 ? 3.520 30.534 37.731 1.00 14.47 205 VAL A O 1
ATOM 1838 N N . LEU A 1 213 ? 4.190 28.631 38.714 1.00 16.03 206 LEU A N 1
ATOM 1839 C CA . LEU A 1 213 ? 3.247 28.766 39.823 1.00 17.76 206 LEU A CA 1
ATOM 1840 C C . LEU A 1 213 ? 3.992 29.115 41.112 1.00 18.32 206 LEU A C 1
ATOM 1841 O O . LEU A 1 213 ? 4.702 30.121 41.166 1.00 19.70 206 LEU A O 1
ATOM 1846 N N . LYS A 1 214 ? 3.824 28.298 42.150 1.00 18.47 207 LYS A N 1
ATOM 1847 C CA . LYS A 1 214 ? 4.505 28.518 43.432 1.00 17.83 207 LYS A CA 1
ATOM 1848 C C . LYS A 1 214 ? 4.409 27.250 44.279 1.00 17.71 207 LYS A C 1
ATOM 1849 O O . LYS A 1 214 ? 3.814 26.273 43.774 1.00 18.06 207 LYS A O 1
#

B-factor: mean 24.68, std 9.41, range [7.2, 56.48]

Sequence (212 aa):
GNHHHHHLIKKIEELKNSEIKDIIDKRIQEFKSFKNKSNEEWFKELCFCILTANFTAEGGIRIQKEIGDGFLTLPREELEEKLKNLGHRFYRKRAEYIVLARRFKKNIKDIVESFENEKVVAREFLVRNIKGIGYKEASHFLRNVGYDDVAIIDRHILRELYENNYIDEIIPKTLSRRKYLEIENILRDIGEEVNNLKLSELDLYIIWYLRTGKVLK

GO terms:
  GO:0140078 class I DNA-(apurinic or apyrimidinic site) endonuclease activity (F, EXP)

Radius of gyration: 17.61 Å; Cα contacts (8 Å, |Δi|>4): 228; chains: 1; bounding box: 45×38×45 Å

Nearest PDB structures (foldseek):
  3fhf-assembly1_A  TM=1.005E+00  e=1.408E-30  Methanocaldococcus jannaschii
  3knt-assembly1_A  TM=9.824E-01  e=2.620E-25  Methanocaldococcus jannaschii
  3n0u-assembly3_C  TM=9.551E-01  e=5.242E-17  Thermotoga maritima
  3fhg-assembly1_A  TM=9.207E-01  e=1.793E-11  Saccharolobus solfataricus
  7qel-assembly1_AAA  TM=7.120E-01  e=1.777E-03  Mus musculus

InterPro domains:
  IPR003265 HhH-GPD domain [SM00478] (46-202)
  IPR003265 HhH-GPD domain [cd00056] (35-196)
  IPR011257 DNA glycosylase [SSF48150] (13-200)
  IPR012092 8-oxoguanine DNA glycosylase/AP lyase Ogg [MF_00241] (6-207)
  IPR012092 8-oxoguanine DNA glycosylase/AP lyase Ogg [NF002305] (2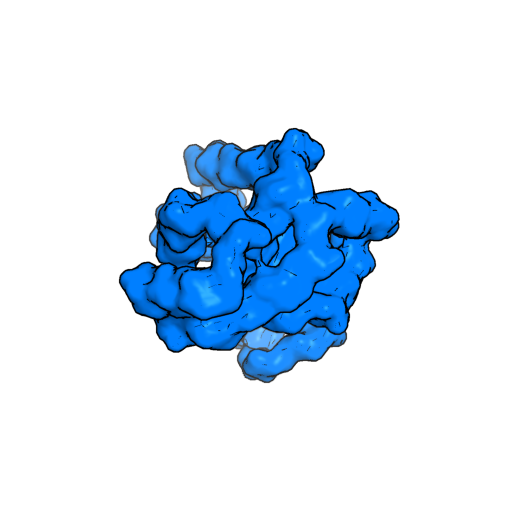-207)
  IPR012092 8-oxoguanine DNA glycosylase/AP lyase Ogg [PF22175] (19-187)
  IPR012092 8-oxoguanine DNA glycosylase/AP lyase Ogg [PIRSF005954] (2-207)
  IPR023170 Helix-hairpin-helix, base-excision DNA repair, C-terminal [G3DSA:1.10.1670.10] (14-207)